Protein AF-A0A094G4J5-F1 (afdb_monomer_lite)

pLDDT: mean 85.27, std 12.26, range [31.11, 97.12]

Foldseek 3Di:
DDPQDPDDFFDKDLAPVVVVVSVLSVCQVVLHAWDWPDDDRFKTKIDHPDPPWPAIWMWGADPPDNMIGGHDGDDTPDDSVSRAQHVSCLDLVSLLVVCLVVCVVPVPDALVNSQVCCCPVVVHGYDSVSSVVSSVVSVCVVVPDPVVVVVCVVVVVVVVCVVDVPDDDDDDDDD

Radius of gyration: 23.78 Å; chains: 1; bounding box: 59×39×66 Å

Secondary structure (DSSP, 8-state):
--------TT-EESSHHHHHHHHHHHHHHTT--EEEEEE-SSEEEEEESSTT---EEEEEE-TTTS-EEEEEEE---S-GGGGTT-GGGGSHHHHHHHHHHHHHH-TT--HHHHHHHHHHHH-----HHHHHHHHHHHHHHHH--HHHHHHTHHHHHHHHHHH-TT---------

Structure (mmCIF, N/CA/C/O backbone):
data_AF-A0A094G4J5-F1
#
_entry.id   AF-A0A094G4J5-F1
#
loop_
_atom_site.group_PDB
_atom_site.id
_atom_site.type_symbol
_atom_site.label_atom_id
_atom_site.label_alt_id
_atom_site.label_comp_id
_atom_site.label_asym_id
_atom_site.label_entity_id
_atom_site.label_seq_id
_atom_site.pdbx_PDB_ins_code
_atom_site.Cartn_x
_atom_site.Cartn_y
_atom_site.Cartn_z
_atom_site.occupancy
_atom_site.B_iso_or_equiv
_atom_site.auth_seq_id
_atom_site.auth_comp_id
_atom_site.auth_asym_id
_atom_site.auth_atom_id
_atom_site.pdbx_PDB_model_num
ATOM 1 N N . MET A 1 1 ? -1.698 -20.582 1.554 1.00 31.11 1 MET A N 1
ATOM 2 C CA . MET A 1 1 ? -0.825 -20.073 0.481 1.00 31.11 1 MET A CA 1
ATOM 3 C C . MET A 1 1 ? -1.715 -19.164 -0.326 1.00 31.11 1 MET A C 1
ATOM 5 O O . MET A 1 1 ? -2.586 -19.663 -1.022 1.00 31.11 1 MET A O 1
ATOM 9 N N . ASP A 1 2 ? -1.652 -17.869 -0.043 1.00 33.81 2 ASP A N 1
ATOM 10 C CA . ASP A 1 2 ? -2.539 -16.899 -0.676 1.00 33.81 2 ASP A CA 1
ATOM 11 C C . ASP A 1 2 ? -2.008 -16.663 -2.093 1.00 33.81 2 ASP A C 1
ATOM 13 O O . ASP A 1 2 ? -0.839 -16.309 -2.264 1.00 33.81 2 ASP A O 1
ATOM 17 N N . ASN A 1 3 ? -2.811 -16.997 -3.103 1.00 35.91 3 ASN A N 1
ATOM 18 C CA . ASN A 1 3 ? -2.442 -16.838 -4.505 1.00 35.91 3 ASN A CA 1
ATOM 19 C C . ASN A 1 3 ? -2.366 -15.336 -4.797 1.00 35.91 3 ASN A C 1
ATOM 21 O O . ASN A 1 3 ? -3.382 -14.709 -5.101 1.00 35.91 3 ASN A O 1
ATOM 25 N N . GLY A 1 4 ? -1.161 -14.768 -4.693 1.00 44.59 4 GLY A N 1
ATOM 26 C CA . GLY A 1 4 ? -0.869 -13.420 -5.169 1.00 44.59 4 GLY A CA 1
ATOM 27 C C . GLY A 1 4 ? -1.429 -13.254 -6.578 1.00 44.59 4 GLY A C 1
ATOM 28 O O . GLY A 1 4 ? -1.249 -14.121 -7.433 1.00 44.59 4 GLY A O 1
ATOM 29 N N . LEU A 1 5 ? -2.184 -12.178 -6.790 1.00 56.31 5 LEU A N 1
ATOM 30 C CA . LEU A 1 5 ? -2.883 -11.913 -8.041 1.00 56.31 5 LEU A CA 1
ATOM 31 C C . LEU A 1 5 ? -1.850 -11.852 -9.182 1.00 56.31 5 LEU A C 1
ATOM 33 O O . LEU A 1 5 ? -1.102 -10.879 -9.298 1.00 56.31 5 LEU A O 1
ATOM 37 N N . GLU A 1 6 ? -1.779 -12.904 -9.998 1.00 77.50 6 GLU A N 1
ATOM 38 C CA . GLU A 1 6 ? -0.824 -13.018 -11.101 1.00 77.50 6 GLU A CA 1
ATOM 39 C C . GLU A 1 6 ? -1.244 -12.069 -12.232 1.00 77.50 6 GLU A C 1
ATOM 41 O O . GLU A 1 6 ? -1.990 -12.429 -13.141 1.00 77.50 6 GLU A O 1
ATOM 46 N N . LEU A 1 7 ? -0.812 -10.810 -12.129 1.00 91.56 7 LEU A N 1
ATOM 47 C CA . LEU A 1 7 ? -1.025 -9.808 -13.164 1.00 91.56 7 LEU A CA 1
ATOM 48 C C . LEU A 1 7 ? -0.302 -10.238 -14.443 1.00 91.56 7 LEU A C 1
ATOM 50 O O . LEU A 1 7 ? 0.908 -10.468 -14.427 1.00 91.56 7 LEU A O 1
ATOM 54 N N . LYS A 1 8 ? -1.020 -10.265 -15.563 1.00 93.94 8 LYS A N 1
ATOM 55 C CA . LYS A 1 8 ? -0.492 -10.716 -16.855 1.00 93.94 8 LYS A CA 1
ATOM 56 C C . LYS A 1 8 ? -0.894 -9.806 -18.009 1.00 93.94 8 LYS A C 1
ATOM 58 O O . LYS A 1 8 ? -1.751 -8.925 -17.911 1.00 93.94 8 LYS A O 1
ATOM 63 N N . LEU A 1 9 ? -0.232 -10.022 -19.143 1.00 95.12 9 LEU A N 1
ATOM 64 C CA . LEU A 1 9 ? -0.593 -9.376 -20.398 1.00 95.12 9 LEU A CA 1
ATOM 65 C C . LEU A 1 9 ? -2.026 -9.765 -20.791 1.00 95.12 9 LEU A C 1
ATOM 67 O O . LEU A 1 9 ? -2.371 -10.943 -20.796 1.00 95.12 9 LEU A O 1
ATOM 71 N N . GLY A 1 10 ? -2.838 -8.776 -21.158 1.00 93.69 10 GLY A N 1
ATOM 72 C CA . GLY A 1 10 ? -4.229 -8.980 -21.558 1.00 93.69 10 GLY A CA 1
ATOM 73 C C . GLY A 1 10 ? -5.255 -8.863 -20.430 1.00 93.69 10 GLY A C 1
ATOM 74 O O . GLY A 1 10 ? -6.443 -8.815 -20.739 1.00 93.69 10 GLY A O 1
ATOM 75 N N . ASP A 1 11 ? -4.841 -8.738 -19.164 1.00 94.50 11 ASP A N 1
ATOM 76 C CA . ASP A 1 11 ? -5.785 -8.513 -18.063 1.00 94.50 11 ASP A CA 1
ATOM 77 C C . ASP A 1 11 ? -6.590 -7.229 -18.275 1.00 94.50 11 ASP A C 1
ATOM 79 O O . ASP A 1 11 ? -6.030 -6.174 -18.603 1.00 94.50 11 ASP A O 1
ATOM 83 N N . SER A 1 12 ? -7.906 -7.331 -18.083 1.00 94.25 12 SER A N 1
ATOM 84 C CA . SER A 1 12 ? -8.868 -6.260 -18.324 1.00 94.25 12 SER A CA 1
ATOM 85 C C . SER A 1 12 ? -9.533 -5.777 -17.038 1.00 94.25 12 SER A C 1
ATOM 87 O O . SER A 1 12 ? -9.928 -6.582 -16.200 1.00 94.25 12 SER A O 1
ATOM 89 N N . PHE A 1 13 ? -9.739 -4.469 -16.936 1.00 94.06 13 PHE A N 1
ATOM 90 C CA . PHE A 1 13 ? -10.319 -3.788 -15.781 1.00 94.06 13 PHE A CA 1
ATOM 91 C C . PHE A 1 13 ? -11.402 -2.813 -16.234 1.00 94.06 13 PHE A C 1
ATOM 93 O O . PHE A 1 13 ? -11.270 -2.194 -17.295 1.00 94.06 13 PHE A O 1
ATOM 100 N N . GLN A 1 14 ? -12.443 -2.625 -15.422 1.00 92.94 14 GLN A N 1
ATOM 101 C CA . GLN A 1 14 ? -13.526 -1.695 -15.756 1.00 92.94 14 GLN A CA 1
ATOM 102 C C . GLN A 1 14 ? -13.042 -0.250 -15.678 1.00 92.94 14 GLN A C 1
ATOM 104 O O . GLN A 1 14 ? -13.381 0.589 -16.514 1.00 92.94 14 GLN A O 1
ATOM 109 N N . THR A 1 15 ? -12.185 0.037 -14.698 1.00 92.56 15 THR A N 1
ATOM 110 C CA . THR A 1 15 ? -11.679 1.384 -14.449 1.00 92.56 15 THR A CA 1
ATOM 111 C C . THR A 1 15 ? -10.155 1.448 -14.462 1.00 92.56 15 THR A C 1
ATOM 113 O O . THR A 1 15 ? -9.441 0.480 -14.198 1.00 92.56 15 THR A O 1
ATOM 116 N N . LEU A 1 16 ? -9.620 2.645 -14.725 1.00 91.38 16 LEU A N 1
ATOM 117 C CA . LEU A 1 16 ? -8.182 2.893 -14.607 1.00 91.38 16 LEU A CA 1
ATOM 118 C C . LEU A 1 16 ? -7.687 2.728 -13.163 1.00 91.38 16 LEU A C 1
ATOM 120 O O . LEU A 1 16 ? -6.523 2.400 -12.946 1.00 91.38 16 LEU A O 1
ATOM 124 N N . ILE A 1 17 ? -8.556 2.989 -12.184 1.00 91.56 17 ILE A N 1
ATOM 125 C CA . ILE A 1 17 ? -8.242 2.864 -10.758 1.00 91.56 17 ILE A CA 1
ATOM 126 C C . ILE A 1 17 ? -8.014 1.393 -10.411 1.00 91.56 17 ILE A C 1
ATOM 128 O O . ILE A 1 17 ? -6.989 1.073 -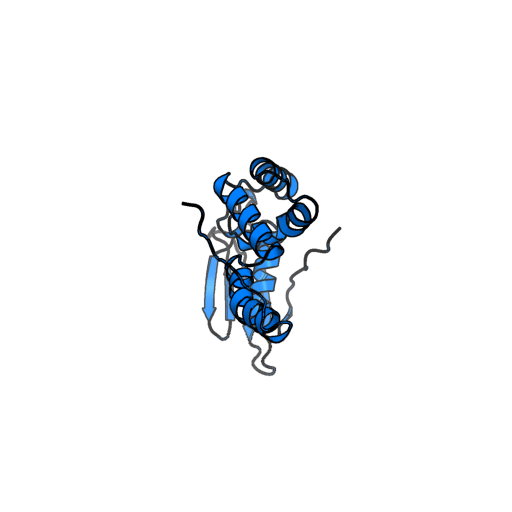9.815 1.00 91.56 17 ILE A O 1
ATOM 132 N N . GLU A 1 18 ? -8.895 0.495 -10.856 1.00 92.25 18 GLU A N 1
ATOM 133 C CA . GLU A 1 18 ? -8.710 -0.953 -10.703 1.00 92.25 18 GLU A CA 1
ATOM 134 C C . GLU A 1 18 ? -7.405 -1.432 -11.340 1.00 92.25 18 GLU A C 1
ATOM 136 O O . GLU A 1 18 ? -6.610 -2.091 -10.672 1.00 92.25 18 GLU A O 1
ATOM 141 N N . ALA A 1 19 ? -7.129 -1.026 -12.586 1.00 93.50 19 ALA A N 1
ATOM 142 C CA . ALA A 1 19 ? -5.890 -1.394 -13.268 1.00 93.50 19 ALA A CA 1
ATOM 143 C C . ALA A 1 19 ? -4.646 -0.909 -12.502 1.00 93.50 19 ALA A C 1
ATOM 145 O O . ALA A 1 19 ? -3.677 -1.649 -12.337 1.00 93.50 19 ALA A O 1
ATOM 146 N N . ARG A 1 20 ? -4.668 0.332 -11.996 1.00 93.00 20 ARG A N 1
ATOM 147 C CA . ARG A 1 20 ? -3.587 0.878 -11.161 1.00 93.00 20 ARG A CA 1
ATOM 148 C C . ARG A 1 20 ? -3.423 0.089 -9.867 1.00 93.00 20 ARG A C 1
ATOM 150 O O . ARG A 1 20 ? -2.291 -0.202 -9.497 1.00 93.00 20 ARG A O 1
ATOM 157 N N . ASN A 1 21 ? -4.517 -0.256 -9.195 1.00 89.94 21 ASN A N 1
ATOM 158 C CA . ASN A 1 21 ? -4.482 -1.005 -7.941 1.00 89.94 21 ASN A CA 1
ATOM 159 C C . ASN A 1 21 ? -3.928 -2.418 -8.146 1.00 89.94 21 ASN A C 1
ATOM 161 O O . ASN A 1 21 ? -3.069 -2.835 -7.374 1.00 89.94 21 ASN A O 1
ATOM 165 N N . ALA A 1 22 ? -4.342 -3.111 -9.209 1.00 91.69 22 ALA A N 1
ATOM 166 C CA . ALA A 1 22 ? -3.814 -4.426 -9.564 1.00 91.69 22 ALA A CA 1
ATOM 167 C C . ALA A 1 22 ? -2.315 -4.369 -9.900 1.00 91.69 22 ALA A C 1
ATOM 169 O O . ALA A 1 22 ? -1.535 -5.163 -9.379 1.00 91.69 22 ALA A O 1
ATOM 170 N N . ILE A 1 23 ? -1.891 -3.372 -10.689 1.00 92.56 23 ILE A N 1
ATOM 171 C CA . ILE A 1 23 ? -0.469 -3.131 -10.976 1.00 92.56 23 ILE A CA 1
ATOM 172 C C . ILE A 1 23 ? 0.306 -2.859 -9.691 1.00 92.56 23 ILE A C 1
ATOM 174 O O . ILE A 1 23 ? 1.341 -3.474 -9.468 1.00 92.56 23 ILE A O 1
ATOM 178 N N . ASN A 1 24 ? -0.188 -1.973 -8.829 1.00 87.94 24 ASN A N 1
ATOM 179 C CA . ASN A 1 24 ? 0.471 -1.657 -7.566 1.00 87.94 24 ASN A CA 1
ATOM 180 C C . ASN A 1 24 ? 0.609 -2.886 -6.676 1.00 87.94 24 ASN A C 1
ATOM 182 O O . ASN A 1 24 ? 1.697 -3.118 -6.162 1.00 87.94 24 ASN A O 1
ATOM 186 N N . ARG A 1 25 ? -0.457 -3.675 -6.536 1.00 84.75 25 ARG A N 1
ATOM 187 C CA . ARG A 1 25 ? -0.449 -4.902 -5.741 1.00 84.75 25 ARG A CA 1
ATOM 188 C C . ARG A 1 25 ? 0.584 -5.895 -6.263 1.00 84.75 25 ARG A C 1
ATOM 190 O O . ARG A 1 25 ? 1.464 -6.272 -5.508 1.00 84.75 25 ARG A O 1
ATOM 197 N N . TYR A 1 26 ? 0.598 -6.166 -7.570 1.00 88.81 26 TYR A N 1
ATOM 198 C CA . TYR A 1 26 ? 1.622 -7.019 -8.182 1.00 88.81 26 TYR A CA 1
ATOM 199 C C . TYR A 1 26 ? 3.053 -6.546 -7.870 1.00 88.81 26 TYR A C 1
ATOM 201 O O . TYR A 1 26 ? 3.921 -7.353 -7.544 1.00 88.81 26 TYR A O 1
ATOM 209 N N . GLN A 1 27 ? 3.319 -5.236 -7.951 1.00 86.75 27 GLN A N 1
ATOM 210 C CA . GLN A 1 27 ? 4.647 -4.698 -7.636 1.00 86.75 27 GLN A CA 1
ATOM 211 C C . GLN A 1 27 ? 4.996 -4.866 -6.156 1.00 86.75 27 GLN A C 1
ATOM 213 O O . GLN A 1 27 ? 6.144 -5.142 -5.827 1.00 86.75 27 GLN A O 1
ATOM 218 N N . LEU A 1 28 ? 4.023 -4.677 -5.271 1.00 79.06 28 LEU A N 1
ATOM 219 C CA . LEU A 1 28 ? 4.198 -4.791 -3.830 1.00 79.06 28 LEU A CA 1
ATOM 220 C C . LEU A 1 28 ? 4.455 -6.248 -3.418 1.00 79.06 28 LEU A C 1
ATOM 222 O O . LEU A 1 28 ? 5.473 -6.505 -2.777 1.00 79.06 28 LEU A O 1
ATOM 226 N N . ASP A 1 29 ? 3.631 -7.183 -3.892 1.00 78.81 29 ASP A N 1
ATOM 227 C CA . ASP A 1 29 ? 3.721 -8.617 -3.585 1.00 78.81 29 ASP A CA 1
ATOM 228 C C . ASP A 1 29 ? 5.056 -9.223 -4.048 1.00 78.81 29 ASP A C 1
ATOM 230 O O . ASP A 1 29 ? 5.656 -10.043 -3.360 1.00 78.81 29 ASP A O 1
ATOM 234 N N . ASN A 1 30 ? 5.573 -8.770 -5.195 1.00 80.38 30 ASN A N 1
ATOM 235 C CA . ASN A 1 30 ? 6.863 -9.224 -5.732 1.00 80.38 30 ASN A CA 1
ATOM 236 C C . ASN A 1 30 ? 8.058 -8.428 -5.198 1.00 80.38 30 ASN A C 1
ATOM 238 O O . ASN A 1 30 ? 9.201 -8.647 -5.604 1.00 80.38 30 ASN A O 1
ATOM 242 N N . GLY A 1 31 ? 7.817 -7.453 -4.325 1.00 78.00 31 GLY A N 1
ATOM 243 C CA . GLY A 1 31 ? 8.878 -6.627 -3.802 1.00 78.00 31 GLY A CA 1
ATOM 244 C C . GLY A 1 31 ? 9.637 -5.856 -4.896 1.00 78.00 31 GLY A C 1
ATOM 245 O O . GLY A 1 31 ? 10.871 -5.778 -4.931 1.00 78.00 31 GLY A O 1
ATOM 246 N N . LEU A 1 32 ? 8.901 -5.244 -5.799 1.00 84.69 32 LEU A N 1
ATOM 247 C CA . LEU A 1 32 ? 9.443 -4.468 -6.894 1.00 84.69 32 LEU A CA 1
ATOM 248 C C . LEU A 1 32 ? 9.291 -2.975 -6.615 1.00 84.69 32 LEU A C 1
ATOM 250 O O . LEU A 1 32 ? 8.507 -2.509 -5.786 1.00 84.69 32 LEU A O 1
ATOM 254 N N . SER A 1 33 ? 10.110 -2.192 -7.303 1.00 85.12 33 SER A N 1
ATOM 255 C CA . SER A 1 33 ? 10.092 -0.741 -7.213 1.00 85.12 33 SER A CA 1
ATOM 256 C C . SER A 1 33 ? 9.997 -0.152 -8.606 1.00 85.12 33 SER A C 1
ATOM 258 O O . SER A 1 33 ? 10.721 -0.544 -9.520 1.00 85.12 33 SER A O 1
ATOM 260 N N . TYR A 1 34 ? 9.109 0.821 -8.757 1.00 90.81 34 TYR A N 1
ATOM 261 C CA . TYR A 1 34 ? 8.843 1.440 -10.043 1.00 90.81 34 TYR A CA 1
ATOM 262 C C . TYR A 1 34 ? 8.802 2.966 -9.920 1.00 90.81 34 TYR A C 1
ATOM 264 O O . TYR A 1 34 ? 8.834 3.543 -8.820 1.00 90.81 34 TYR A O 1
ATOM 272 N N . LYS A 1 35 ? 8.768 3.623 -11.078 1.00 91.50 35 LYS A N 1
ATOM 273 C CA . LYS A 1 35 ? 8.386 5.025 -11.243 1.00 91.50 35 LYS A CA 1
ATOM 274 C C . LYS A 1 35 ? 7.236 5.115 -12.241 1.00 91.50 35 LYS A C 1
ATOM 276 O O . LYS A 1 35 ? 7.145 4.319 -13.176 1.00 91.50 35 LYS A O 1
ATOM 281 N N . VAL A 1 36 ? 6.352 6.085 -12.040 1.00 94.31 36 VAL A N 1
ATOM 282 C CA . VAL A 1 36 ? 5.286 6.369 -13.003 1.00 94.31 36 VAL A CA 1
ATOM 283 C C . VAL A 1 36 ? 5.906 7.131 -14.166 1.00 94.31 36 VAL A C 1
ATOM 285 O O . VAL A 1 36 ? 6.395 8.241 -13.986 1.00 94.31 36 VAL A O 1
ATOM 288 N N . TYR A 1 37 ? 5.901 6.527 -15.353 1.00 95.44 37 TYR A N 1
ATOM 289 C CA . TYR A 1 37 ? 6.340 7.200 -16.573 1.00 95.44 37 TYR A CA 1
ATOM 290 C C . TYR A 1 37 ? 5.234 8.100 -17.124 1.00 95.44 37 TYR A C 1
ATOM 292 O O . TYR A 1 37 ? 5.486 9.239 -17.508 1.00 95.44 37 TYR A O 1
ATOM 300 N N . LYS A 1 38 ? 3.992 7.597 -17.160 1.00 95.00 38 LYS A N 1
ATOM 301 C CA . LYS A 1 38 ? 2.837 8.384 -17.599 1.00 95.00 38 LYS A CA 1
ATOM 302 C C . LYS A 1 38 ? 1.550 7.909 -16.951 1.00 95.00 38 LYS A C 1
ATOM 304 O O . LYS A 1 38 ? 1.323 6.713 -16.812 1.00 95.00 38 LYS A O 1
ATOM 309 N N . SER A 1 39 ? 0.698 8.859 -16.595 1.00 95.12 39 SER A N 1
ATOM 310 C CA . SER A 1 39 ? -0.599 8.607 -15.986 1.00 95.12 39 SER A CA 1
ATOM 311 C C . SER A 1 39 ? -1.566 9.681 -16.466 1.00 95.12 39 SER A C 1
ATOM 313 O O . SER A 1 39 ? -1.384 10.853 -16.156 1.00 95.12 39 SER A O 1
ATOM 315 N N . ASP A 1 40 ? -2.543 9.298 -17.277 1.00 92.88 40 ASP A N 1
ATOM 316 C CA . ASP A 1 40 ? -3.607 10.179 -17.765 1.00 92.88 40 ASP A CA 1
ATOM 317 C C . ASP A 1 40 ? -4.945 9.423 -17.755 1.00 92.88 40 ASP A C 1
ATOM 319 O O . ASP A 1 40 ? -5.006 8.294 -17.272 1.00 92.88 40 ASP A O 1
ATOM 323 N N . SER A 1 41 ? -6.030 10.026 -18.243 1.00 90.25 41 SER A N 1
ATOM 324 C CA . SER A 1 41 ? -7.368 9.408 -18.236 1.00 90.25 41 SER A CA 1
ATOM 325 C C . SER A 1 41 ? -7.493 8.162 -19.123 1.00 90.25 41 SER A C 1
ATOM 327 O O . SER A 1 41 ? -8.465 7.420 -19.008 1.00 90.25 41 SER A O 1
ATOM 329 N N . THR A 1 42 ? -6.522 7.911 -20.005 1.00 91.62 42 THR A N 1
ATOM 330 C CA . THR A 1 42 ? -6.574 6.841 -21.013 1.00 91.62 42 THR A CA 1
ATOM 331 C C . THR A 1 42 ? -5.497 5.781 -20.834 1.00 91.62 42 THR A C 1
ATOM 333 O O . THR A 1 42 ? -5.590 4.709 -21.435 1.00 91.62 42 THR A O 1
ATOM 336 N N . ARG A 1 43 ? -4.464 6.043 -20.029 1.00 93.56 43 ARG A N 1
ATOM 337 C CA . ARG A 1 43 ? -3.354 5.109 -19.823 1.00 93.56 43 ARG A CA 1
ATOM 338 C C . ARG A 1 43 ? -2.634 5.313 -18.500 1.00 93.56 43 ARG A C 1
ATOM 340 O O . ARG A 1 43 ? -2.540 6.413 -17.958 1.00 93.56 43 ARG A O 1
ATOM 347 N N . TYR A 1 44 ? -2.024 4.226 -18.058 1.00 97.00 44 TYR A N 1
ATOM 348 C CA . TYR A 1 44 ? -1.083 4.187 -16.956 1.00 97.00 44 TYR A CA 1
ATOM 349 C C . TYR A 1 44 ? 0.133 3.359 -17.365 1.00 97.00 44 TYR A C 1
ATOM 351 O O . TYR A 1 44 ? -0.000 2.226 -17.825 1.00 97.00 44 TYR A O 1
ATOM 359 N N . ILE A 1 45 ? 1.315 3.963 -17.261 1.00 97.12 45 ILE A N 1
ATOM 360 C CA . ILE A 1 45 ? 2.592 3.380 -17.662 1.00 97.12 45 ILE A CA 1
ATOM 361 C C . ILE A 1 45 ? 3.562 3.514 -16.498 1.00 97.12 45 ILE A C 1
ATOM 363 O O . ILE A 1 45 ? 3.862 4.631 -16.061 1.00 97.12 45 ILE A O 1
ATOM 367 N N . ILE A 1 46 ? 4.104 2.382 -16.065 1.00 96.31 46 ILE A N 1
ATOM 368 C CA . ILE A 1 46 ? 5.186 2.322 -15.087 1.00 96.31 46 ILE A CA 1
ATOM 369 C C . ILE A 1 46 ? 6.443 1.742 -15.723 1.00 96.31 46 ILE A C 1
ATOM 371 O O . ILE A 1 46 ? 6.370 0.910 -16.629 1.00 96.31 46 ILE A O 1
ATOM 375 N N . THR A 1 47 ? 7.593 2.209 -15.252 1.00 96.19 47 THR A N 1
ATOM 376 C CA . THR A 1 47 ? 8.918 1.727 -15.653 1.00 96.19 47 THR A CA 1
ATOM 377 C C . THR A 1 47 ? 9.809 1.558 -14.431 1.00 96.19 47 THR A C 1
ATOM 379 O O . THR A 1 47 ? 9.469 1.996 -13.324 1.00 96.19 47 THR A O 1
ATOM 382 N N . CYS A 1 48 ? 10.958 0.907 -14.611 1.00 92.94 48 CYS A N 1
ATOM 383 C CA . CYS A 1 48 ? 11.902 0.722 -13.522 1.00 92.94 48 CYS A CA 1
ATOM 384 C C . CYS A 1 48 ? 12.528 2.066 -13.142 1.00 92.94 48 CYS A C 1
ATOM 386 O O . CYS A 1 48 ? 12.628 3.004 -13.941 1.00 92.94 48 CYS A O 1
ATOM 388 N N . ARG A 1 49 ? 12.972 2.163 -11.890 1.00 87.75 49 ARG A N 1
ATOM 389 C CA . ARG A 1 49 ? 13.765 3.305 -11.429 1.00 87.75 49 ARG A CA 1
ATOM 390 C C . ARG A 1 49 ? 15.144 3.327 -12.083 1.00 87.75 49 ARG A C 1
ATOM 392 O O . ARG A 1 49 ? 15.604 4.406 -12.444 1.00 87.75 49 ARG A O 1
ATOM 399 N N . ASN A 1 50 ? 15.745 2.153 -12.278 1.00 89.88 50 ASN A N 1
ATOM 400 C CA . ASN A 1 50 ? 16.979 1.990 -13.036 1.00 89.88 50 ASN A CA 1
ATOM 401 C C . ASN A 1 50 ? 16.695 2.148 -14.537 1.00 89.88 50 ASN A C 1
ATOM 403 O O . ASN A 1 50 ? 15.851 1.444 -15.088 1.00 89.88 50 ASN A O 1
ATOM 407 N N . THR A 1 51 ? 17.395 3.074 -15.187 1.00 88.44 51 THR A N 1
ATOM 408 C CA . THR A 1 51 ? 17.232 3.389 -16.613 1.00 88.44 51 THR A CA 1
ATOM 409 C C . THR A 1 51 ? 17.771 2.312 -17.545 1.00 88.44 51 THR A C 1
ATOM 411 O O . THR A 1 51 ? 17.335 2.261 -18.686 1.00 88.44 51 THR A O 1
ATOM 414 N N . ALA A 1 52 ? 18.677 1.451 -17.073 1.00 92.12 52 ALA A N 1
ATOM 415 C CA . ALA A 1 52 ? 19.196 0.317 -17.839 1.00 92.12 52 ALA A CA 1
ATOM 416 C C . ALA A 1 52 ? 18.276 -0.919 -17.790 1.00 92.12 52 ALA A C 1
ATOM 418 O O . ALA A 1 52 ? 18.634 -1.973 -18.299 1.00 92.12 52 ALA A O 1
ATOM 419 N N . CYS A 1 53 ? 17.122 -0.820 -17.124 1.00 94.25 53 CYS A N 1
ATOM 420 C CA . CYS A 1 53 ? 16.168 -1.913 -17.011 1.00 94.25 53 CYS A CA 1
ATOM 421 C C . CYS A 1 53 ? 15.007 -1.725 -17.990 1.00 94.25 53 CYS A C 1
ATOM 423 O O . CYS A 1 53 ? 14.341 -0.687 -17.969 1.00 94.25 53 CYS A O 1
ATOM 425 N N . ASP A 1 54 ? 14.704 -2.771 -18.756 1.00 94.56 54 ASP A N 1
ATOM 426 C CA . ASP A 1 54 ? 13.660 -2.759 -19.791 1.00 94.56 54 ASP A CA 1
ATOM 427 C C . ASP A 1 54 ? 12.238 -2.931 -19.242 1.00 94.56 54 ASP A C 1
ATOM 429 O O . ASP A 1 54 ? 11.261 -2.907 -19.997 1.00 94.56 54 ASP A O 1
ATOM 433 N N . PHE A 1 55 ? 12.100 -3.088 -17.922 1.00 95.62 55 PHE A N 1
ATOM 434 C CA . PHE A 1 55 ? 10.809 -3.292 -17.282 1.00 95.62 55 PHE A CA 1
ATOM 435 C C . PHE A 1 55 ? 9.818 -2.186 -17.638 1.00 95.62 55 PHE A C 1
ATOM 437 O O . PHE A 1 55 ? 10.079 -0.981 -17.485 1.00 95.62 55 PHE A O 1
ATOM 444 N N . LYS A 1 56 ? 8.626 -2.627 -18.037 1.00 96.62 56 LYS A N 1
ATOM 445 C CA . LYS A 1 56 ? 7.528 -1.750 -18.412 1.00 96.62 56 LYS A CA 1
ATOM 446 C C . LYS A 1 56 ? 6.200 -2.474 -18.292 1.00 96.62 56 LYS A C 1
ATOM 448 O O . LYS A 1 56 ? 5.988 -3.500 -18.931 1.00 96.62 56 LYS A O 1
ATOM 453 N N . ILE A 1 57 ? 5.265 -1.861 -17.574 1.00 97.06 57 ILE A N 1
ATOM 454 C CA . ILE A 1 57 ? 3.856 -2.258 -17.609 1.00 97.06 57 ILE A CA 1
ATOM 455 C C . ILE A 1 57 ? 3.036 -1.085 -18.136 1.00 97.06 57 ILE A C 1
ATOM 457 O O . ILE A 1 57 ? 3.219 0.059 -17.708 1.00 97.06 57 ILE A O 1
ATOM 461 N N . ARG A 1 58 ? 2.135 -1.364 -19.083 1.00 97.12 58 ARG A N 1
ATOM 462 C CA . ARG A 1 58 ? 1.185 -0.385 -19.624 1.00 97.12 58 ARG A CA 1
ATOM 463 C C . ARG A 1 58 ? -0.231 -0.932 -19.574 1.00 97.12 58 ARG A C 1
ATOM 465 O O . ARG A 1 58 ? -0.562 -1.832 -20.344 1.00 97.12 58 ARG A O 1
ATOM 472 N N . ALA A 1 59 ? -1.083 -0.272 -18.800 1.00 96.50 59 ALA A N 1
ATOM 473 C CA . ALA A 1 59 ? -2.528 -0.373 -18.943 1.00 96.50 59 ALA A CA 1
ATOM 474 C C . ALA A 1 59 ? -3.048 0.781 -19.811 1.00 96.50 59 ALA A C 1
ATOM 476 O O . ALA A 1 59 ? -2.648 1.934 -19.625 1.00 96.50 59 ALA A O 1
ATOM 477 N N . SER A 1 60 ? -3.931 0.504 -20.767 1.00 95.19 60 SER A N 1
ATOM 478 C CA . SER A 1 60 ? -4.591 1.559 -21.546 1.00 95.19 60 SER A CA 1
ATOM 479 C C . SER A 1 60 ? -6.017 1.211 -21.930 1.00 95.19 60 SER A C 1
ATOM 481 O O . SER A 1 60 ? -6.357 0.040 -22.069 1.00 95.19 60 SER A O 1
ATOM 483 N N . LYS A 1 61 ? -6.826 2.256 -22.112 1.00 92.81 61 LYS A N 1
ATOM 484 C CA . LYS A 1 61 ? -8.221 2.161 -22.522 1.00 92.81 61 LYS A CA 1
ATOM 485 C C . LYS A 1 61 ? -8.325 1.619 -23.945 1.00 92.81 61 LYS A C 1
ATOM 487 O O . LYS A 1 61 ? -7.646 2.112 -24.853 1.00 92.81 61 LYS A O 1
ATOM 492 N N . THR A 1 62 ? -9.188 0.634 -24.145 1.00 87.06 62 THR A N 1
ATOM 493 C CA . THR A 1 62 ? -9.495 0.098 -25.474 1.00 87.06 62 THR A CA 1
ATOM 494 C C . THR A 1 62 ? -10.401 1.067 -26.231 1.00 87.06 62 THR A C 1
ATOM 496 O O . THR A 1 62 ? -11.267 1.711 -25.643 1.00 87.06 62 THR A O 1
ATOM 499 N N . ARG A 1 63 ? -10.215 1.182 -27.553 1.00 77.25 63 ARG A N 1
ATOM 500 C CA . ARG A 1 63 ? -11.015 2.090 -28.399 1.00 77.25 63 ARG A CA 1
ATOM 501 C C . ARG A 1 63 ? -12.494 1.699 -28.492 1.00 77.25 63 ARG A C 1
ATOM 503 O O . ARG A 1 63 ? -13.309 2.570 -28.756 1.00 77.25 63 ARG A O 1
ATOM 510 N N . LYS A 1 64 ? -12.811 0.413 -28.320 1.00 73.81 64 LYS A N 1
ATOM 511 C CA . LYS A 1 64 ? -14.155 -0.142 -28.527 1.00 73.81 64 LYS A CA 1
ATOM 512 C C . LYS A 1 64 ? -14.997 -0.216 -27.249 1.00 73.81 64 LYS A C 1
ATOM 514 O O . LYS A 1 64 ? -16.157 0.156 -27.295 1.00 73.81 64 LYS A O 1
ATOM 519 N N . ASP A 1 65 ? -14.410 -0.595 -26.114 1.00 62.50 65 ASP A N 1
ATOM 520 C CA . ASP A 1 65 ? -15.213 -1.217 -25.049 1.00 62.50 65 ASP A CA 1
ATOM 521 C C . ASP A 1 65 ? -15.104 -0.584 -23.649 1.00 62.50 65 ASP A C 1
ATOM 523 O O . ASP A 1 65 ? -15.384 -1.231 -22.648 1.00 62.50 65 ASP A O 1
ATOM 527 N N . LEU A 1 66 ? -14.709 0.688 -23.543 1.00 82.06 66 LEU A N 1
ATOM 528 C CA . LEU A 1 66 ? -14.605 1.454 -22.281 1.00 82.06 66 LEU A CA 1
ATOM 529 C C . LEU A 1 66 ? -13.684 0.878 -21.175 1.00 82.06 66 LEU A C 1
ATOM 531 O O . LEU A 1 66 ? -13.317 1.644 -20.285 1.00 82.06 66 LEU A O 1
ATOM 535 N N . TYR A 1 67 ? -13.238 -0.377 -21.265 1.00 91.56 67 TYR A N 1
ATOM 536 C CA . TYR A 1 67 ? -12.344 -1.049 -20.327 1.00 91.56 67 TYR A CA 1
ATOM 537 C C . TYR A 1 67 ? -10.864 -0.732 -20.575 1.00 91.56 67 TYR A C 1
ATOM 539 O O . TYR A 1 67 ? -10.448 -0.277 -21.650 1.00 91.56 67 TYR A O 1
ATOM 547 N N . PHE A 1 68 ? -10.046 -1.010 -19.563 1.00 94.06 68 PHE A N 1
ATOM 548 C CA . PHE A 1 68 ? -8.594 -0.871 -19.581 1.00 94.06 68 PHE A CA 1
ATOM 549 C C . PHE A 1 68 ? -7.935 -2.239 -19.668 1.00 94.06 68 PHE A C 1
ATOM 551 O O . PHE A 1 68 ? -8.293 -3.123 -18.906 1.00 94.06 68 PHE A O 1
ATOM 558 N N . VAL A 1 69 ? -6.950 -2.402 -20.550 1.00 95.31 69 VAL A N 1
ATOM 559 C CA . VAL A 1 69 ? -6.205 -3.663 -20.708 1.00 95.31 69 VAL A CA 1
ATOM 560 C C . VAL A 1 69 ? -4.727 -3.450 -20.439 1.00 95.31 69 VAL A C 1
ATOM 562 O O . VAL A 1 69 ? -4.163 -2.431 -20.857 1.00 95.31 69 VAL A O 1
ATOM 565 N N . VAL A 1 70 ? -4.075 -4.425 -19.803 1.00 96.56 70 VAL A N 1
ATOM 566 C CA . VAL A 1 70 ? -2.612 -4.529 -19.765 1.00 96.56 70 VAL A CA 1
ATOM 567 C C . VAL A 1 70 ? -2.102 -4.883 -21.162 1.00 96.56 70 VAL A C 1
ATOM 569 O O . VAL A 1 70 ? -2.109 -6.030 -21.590 1.00 96.56 70 VAL A O 1
ATOM 572 N N . THR A 1 71 ? -1.670 -3.863 -21.895 1.00 95.56 71 THR A N 1
ATOM 573 C CA . THR A 1 71 ? -1.190 -3.966 -23.287 1.00 95.56 71 THR A CA 1
ATOM 574 C C . THR A 1 71 ? 0.306 -4.237 -23.416 1.00 95.56 71 THR A C 1
ATOM 576 O O . THR A 1 71 ? 0.763 -4.636 -24.481 1.00 95.56 71 THR A O 1
ATOM 579 N N . ILE A 1 72 ? 1.085 -3.968 -22.366 1.00 96.38 72 ILE A N 1
ATOM 580 C CA . ILE A 1 72 ? 2.524 -4.248 -22.315 1.00 96.38 72 ILE A CA 1
ATOM 581 C C . ILE A 1 72 ? 2.831 -4.778 -20.925 1.00 96.38 72 ILE A C 1
ATOM 583 O O . ILE A 1 72 ? 2.413 -4.163 -19.939 1.00 96.38 72 ILE A O 1
ATOM 587 N N . PHE A 1 73 ? 3.590 -5.866 -20.870 1.00 96.19 73 PHE A N 1
ATOM 588 C CA . PHE A 1 73 ? 4.083 -6.466 -19.642 1.00 96.19 73 PHE A CA 1
ATOM 589 C C . PHE A 1 73 ? 5.492 -7.016 -19.891 1.00 96.19 73 PHE A C 1
ATOM 591 O O . PHE A 1 73 ? 5.659 -8.095 -20.449 1.00 96.19 73 PHE A O 1
ATOM 598 N N . VAL A 1 74 ? 6.508 -6.231 -19.540 1.00 95.44 74 VAL A N 1
ATOM 599 C CA . VAL A 1 74 ? 7.924 -6.604 -19.646 1.00 95.44 74 VAL A CA 1
ATOM 600 C C . VAL A 1 74 ? 8.490 -6.705 -18.239 1.00 95.44 74 VAL A C 1
ATOM 602 O O . VAL A 1 74 ? 8.368 -5.755 -17.463 1.00 95.44 74 VAL A O 1
ATOM 605 N N . LEU A 1 75 ? 9.091 -7.851 -17.922 1.00 91.88 75 LEU A N 1
ATOM 606 C CA . LEU A 1 75 ? 9.675 -8.146 -16.614 1.00 91.88 75 LEU A CA 1
ATOM 607 C C . LEU A 1 75 ? 10.972 -7.365 -16.357 1.00 91.88 75 LEU A C 1
ATOM 609 O O . LEU A 1 75 ? 11.580 -6.793 -17.262 1.00 91.88 75 LEU A O 1
ATOM 613 N N . HIS A 1 76 ? 11.397 -7.336 -15.094 1.00 91.19 76 HIS A N 1
ATOM 614 C CA . HIS A 1 76 ? 12.673 -6.744 -14.708 1.00 91.19 76 HIS A CA 1
ATOM 615 C C . HIS A 1 76 ? 13.857 -7.567 -15.211 1.00 91.19 76 HIS A C 1
ATOM 617 O O . HIS A 1 76 ? 13.935 -8.768 -14.990 1.00 91.19 76 HIS A O 1
ATOM 623 N N . THR A 1 77 ? 14.813 -6.873 -15.825 1.00 91.56 77 THR A N 1
ATOM 624 C CA . THR A 1 77 ? 16.145 -7.390 -16.176 1.00 91.56 77 THR A CA 1
ATOM 625 C C . THR A 1 77 ? 17.231 -6.948 -15.187 1.00 91.56 77 THR A C 1
ATOM 627 O O . THR A 1 77 ? 18.382 -7.359 -15.298 1.00 91.56 77 THR A O 1
ATOM 630 N N . CYS A 1 78 ? 16.892 -6.096 -14.212 1.00 90.75 78 CYS A N 1
ATOM 631 C CA .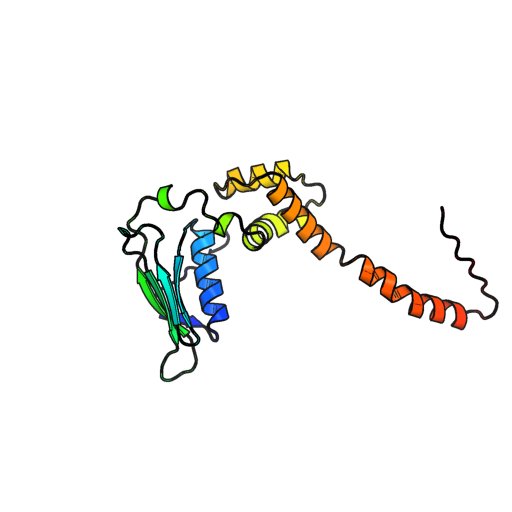 CYS A 1 78 ? 17.836 -5.590 -13.219 1.00 90.75 78 CYS A CA 1
ATOM 632 C C . CYS A 1 78 ? 17.920 -6.479 -11.974 1.00 90.75 78 CYS A C 1
ATOM 634 O O . CYS A 1 78 ? 16.968 -7.167 -11.617 1.00 90.75 78 CYS A O 1
ATOM 636 N N . SER A 1 79 ? 19.050 -6.395 -11.266 1.00 88.19 79 SER A N 1
ATOM 637 C CA . SER A 1 79 ? 19.260 -7.124 -10.011 1.00 88.19 79 SER A CA 1
ATOM 638 C C . SER A 1 79 ? 18.200 -6.767 -8.951 1.00 88.19 79 SER A C 1
ATOM 640 O O . SER A 1 79 ? 17.897 -5.574 -8.801 1.00 88.19 79 SER A O 1
ATOM 642 N N . PRO A 1 80 ? 17.700 -7.740 -8.157 1.00 82.56 80 PRO A N 1
ATOM 643 C CA . PRO A 1 80 ? 16.732 -7.508 -7.079 1.00 82.56 80 PRO A CA 1
ATOM 644 C C . PRO A 1 80 ? 17.138 -6.419 -6.077 1.00 82.56 80 PRO A C 1
ATOM 646 O O . PRO A 1 80 ? 16.279 -5.718 -5.539 1.00 82.56 80 PRO A O 1
ATOM 649 N N . ILE A 1 81 ? 18.445 -6.202 -5.876 1.00 83.19 81 ILE A N 1
ATOM 650 C CA . ILE A 1 81 ? 18.964 -5.162 -4.973 1.00 83.19 81 ILE A CA 1
ATOM 651 C C . ILE A 1 81 ? 18.526 -3.746 -5.384 1.00 83.19 81 ILE A C 1
ATOM 653 O O . ILE A 1 81 ? 18.358 -2.875 -4.534 1.00 83.19 81 ILE A O 1
ATOM 657 N N . THR A 1 82 ? 18.239 -3.537 -6.676 1.00 83.50 82 THR A N 1
ATOM 658 C CA . THR A 1 82 ? 17.701 -2.283 -7.240 1.00 83.50 82 THR A CA 1
ATOM 659 C C . THR A 1 82 ? 16.375 -1.876 -6.590 1.00 83.50 82 THR A C 1
ATOM 661 O O . THR A 1 82 ? 15.998 -0.700 -6.585 1.00 83.50 82 THR A O 1
ATOM 664 N N . HIS A 1 83 ? 15.639 -2.845 -6.047 1.00 82.12 83 HIS A N 1
ATOM 665 C CA . HIS A 1 83 ? 14.320 -2.637 -5.468 1.00 82.12 83 HIS A CA 1
ATOM 666 C C . HIS A 1 83 ? 14.326 -2.576 -3.940 1.00 82.12 83 HIS A C 1
ATOM 668 O O . HIS A 1 83 ? 13.269 -2.329 -3.358 1.00 82.12 83 HIS A O 1
ATOM 674 N N . TYR A 1 84 ? 15.477 -2.745 -3.288 1.00 75.31 84 TYR A N 1
ATOM 675 C CA . TYR A 1 84 ? 15.584 -2.696 -1.831 1.00 75.31 84 TYR A CA 1
ATOM 676 C C . TYR A 1 84 ? 15.197 -1.310 -1.275 1.00 75.31 84 TYR A C 1
ATOM 678 O O . TYR A 1 84 ? 15.406 -0.286 -1.928 1.00 75.31 84 TYR A O 1
ATOM 686 N N . ASN A 1 85 ? 14.592 -1.266 -0.080 1.00 67.94 85 ASN A N 1
ATOM 687 C CA . ASN A 1 85 ? 14.146 -0.034 0.601 1.00 67.94 85 ASN A CA 1
ATOM 688 C C . ASN A 1 85 ? 13.272 0.909 -0.252 1.00 67.94 85 ASN A C 1
ATOM 690 O O . ASN A 1 85 ? 13.301 2.137 -0.116 1.00 67.94 85 ASN A O 1
ATOM 694 N N . SER A 1 86 ? 12.481 0.368 -1.179 1.00 72.00 86 SER A N 1
ATOM 695 C CA . SER A 1 86 ? 11.621 1.206 -2.007 1.00 72.00 86 SER A CA 1
ATOM 696 C C . SER A 1 86 ? 10.560 1.930 -1.163 1.00 72.00 86 SER A C 1
ATOM 698 O O . SER A 1 86 ? 9.825 1.284 -0.426 1.00 72.00 86 SER A O 1
ATOM 700 N N . LYS A 1 87 ? 10.394 3.250 -1.356 1.00 69.94 87 LYS A N 1
ATOM 701 C CA . LYS A 1 87 ? 9.355 4.060 -0.675 1.00 69.94 87 LYS A CA 1
ATOM 702 C C . LYS A 1 87 ? 7.938 3.459 -0.706 1.00 69.94 87 LYS A C 1
ATOM 704 O O . LYS A 1 87 ? 7.163 3.710 0.206 1.00 69.94 87 LYS A O 1
ATOM 709 N N . ALA A 1 88 ? 7.599 2.681 -1.737 1.00 68.56 88 ALA A N 1
ATOM 710 C CA . ALA A 1 88 ? 6.291 2.034 -1.866 1.00 68.56 88 ALA A CA 1
ATOM 711 C C . ALA A 1 88 ? 6.046 0.995 -0.755 1.00 68.56 88 ALA A C 1
ATOM 713 O O . ALA A 1 88 ? 4.988 1.008 -0.130 1.00 68.56 88 ALA A O 1
ATOM 714 N N . ARG A 1 89 ? 7.069 0.198 -0.423 1.00 71.12 89 ARG A N 1
ATOM 715 C CA . ARG A 1 89 ? 7.058 -0.756 0.701 1.00 71.12 89 ARG A CA 1
ATOM 716 C C . ARG A 1 89 ? 7.080 -0.104 2.082 1.00 71.12 89 ARG A C 1
ATOM 718 O O . ARG A 1 89 ? 6.918 -0.760 3.099 1.00 71.12 89 ARG A O 1
ATOM 725 N N . SER A 1 90 ? 7.324 1.198 2.134 1.00 73.50 90 SER A N 1
ATOM 726 C CA . SER A 1 90 ? 7.286 1.985 3.366 1.00 73.50 90 SER A CA 1
ATOM 727 C C . SER A 1 90 ? 5.961 2.729 3.541 1.00 73.50 90 SER A C 1
ATOM 729 O O . SER A 1 90 ? 5.800 3.448 4.531 1.00 73.50 90 SER A O 1
ATOM 731 N N . SER A 1 91 ? 5.045 2.618 2.571 1.00 80.69 91 SER A N 1
ATOM 732 C CA . SER A 1 91 ? 3.750 3.290 2.621 1.00 80.69 91 SER A CA 1
ATOM 733 C C . SER A 1 91 ? 2.857 2.670 3.692 1.00 80.69 91 SER A C 1
ATOM 735 O O . SER A 1 91 ? 2.866 1.459 3.897 1.00 80.69 91 SER A O 1
ATOM 737 N N . LEU A 1 92 ? 2.066 3.511 4.363 1.00 83.38 92 LEU A N 1
ATOM 738 C CA . LEU A 1 92 ? 1.146 3.053 5.401 1.00 83.38 92 LEU A CA 1
ATOM 739 C C . LEU A 1 92 ? 0.160 2.021 4.840 1.00 83.38 92 LEU A C 1
ATOM 741 O O . LEU A 1 92 ? -0.003 0.970 5.436 1.00 83.38 92 LEU A O 1
ATOM 745 N N . GLN A 1 93 ? -0.412 2.277 3.659 1.00 81.50 93 GLN A N 1
ATOM 746 C CA . GLN A 1 93 ? -1.379 1.382 3.015 1.00 81.50 93 GLN A CA 1
ATOM 747 C C . GLN A 1 93 ? -0.845 -0.043 2.813 1.00 81.50 93 GLN A C 1
ATOM 749 O O . GLN A 1 93 ? -1.570 -1.002 3.046 1.00 81.50 93 GLN A O 1
ATOM 754 N N . TYR A 1 94 ? 0.413 -0.177 2.388 1.00 83.31 94 TYR A N 1
ATOM 755 C CA . TYR A 1 94 ? 1.051 -1.480 2.200 1.00 83.31 94 TYR A CA 1
ATOM 756 C C . TYR A 1 94 ? 1.212 -2.222 3.531 1.00 83.31 94 TYR A C 1
ATOM 758 O O . TYR A 1 94 ? 0.809 -3.372 3.658 1.00 83.31 94 TYR A O 1
ATOM 766 N N . LEU A 1 95 ? 1.725 -1.526 4.548 1.00 88.44 95 LEU A N 1
ATOM 767 C CA . LEU A 1 95 ? 1.949 -2.111 5.869 1.00 88.44 95 LEU A CA 1
ATOM 768 C C . LEU A 1 95 ? 0.639 -2.445 6.603 1.00 88.44 95 LEU A C 1
ATOM 770 O O . LEU A 1 95 ? 0.606 -3.382 7.397 1.00 88.44 95 LEU A O 1
ATOM 774 N N . LEU A 1 96 ? -0.437 -1.693 6.345 1.00 89.75 96 LEU A N 1
ATOM 775 C CA . LEU A 1 96 ? -1.768 -1.998 6.871 1.00 89.75 96 LEU A CA 1
ATOM 776 C C . LEU A 1 96 ? -2.238 -3.369 6.388 1.00 89.75 96 LEU A C 1
ATOM 778 O O . LEU A 1 96 ? -2.644 -4.180 7.211 1.00 89.75 96 LEU A O 1
ATOM 782 N N . GLU A 1 97 ? -2.128 -3.657 5.090 1.00 85.25 97 GLU A N 1
ATOM 783 C CA . GLU A 1 97 ? -2.585 -4.932 4.523 1.00 85.25 97 GLU A CA 1
ATOM 784 C C . GLU A 1 97 ? -1.840 -6.133 5.130 1.00 85.25 97 GLU A C 1
ATOM 786 O O . GLU A 1 97 ? -2.460 -7.119 5.518 1.00 85.25 97 GLU A O 1
ATOM 791 N N . HIS A 1 98 ? -0.523 -6.013 5.312 1.00 86.12 98 HIS A N 1
ATOM 792 C CA . HIS A 1 98 ? 0.322 -7.070 5.881 1.00 86.12 98 HIS A CA 1
ATOM 793 C C . HIS A 1 98 ? -0.007 -7.413 7.333 1.00 86.12 98 HIS A C 1
ATOM 795 O O . HIS A 1 98 ? 0.091 -8.566 7.756 1.00 86.12 98 HIS A O 1
ATOM 801 N N . HIS A 1 99 ? -0.354 -6.398 8.125 1.00 90.81 99 HIS A N 1
ATOM 802 C CA . HIS A 1 99 ? -0.463 -6.537 9.573 1.00 90.81 99 HIS A CA 1
ATOM 803 C C . HIS A 1 99 ? -1.898 -6.475 10.095 1.00 90.81 99 HIS A C 1
ATOM 805 O O . HIS A 1 99 ? -2.103 -6.751 11.278 1.00 90.81 99 HIS A O 1
ATOM 811 N N . ARG A 1 100 ? -2.893 -6.184 9.243 1.00 92.12 100 ARG A N 1
ATOM 812 C CA . ARG A 1 100 ? -4.312 -6.119 9.624 1.00 92.12 100 ARG A CA 1
ATOM 813 C C . ARG A 1 100 ? -4.760 -7.392 10.335 1.00 92.12 100 ARG A C 1
ATOM 815 O O . ARG A 1 100 ? -5.190 -7.321 11.482 1.00 92.12 100 ARG A O 1
ATOM 822 N N . ALA A 1 101 ? -4.577 -8.556 9.713 1.00 89.69 101 ALA A N 1
ATOM 823 C CA . ALA A 1 101 ? -4.970 -9.832 10.316 1.00 89.69 101 ALA A CA 1
ATOM 824 C C . ALA A 1 101 ? -4.235 -10.109 11.642 1.00 89.69 101 ALA A C 1
ATOM 826 O O . ALA A 1 101 ? -4.841 -10.564 12.610 1.00 89.69 101 ALA A O 1
ATOM 827 N N . ALA A 1 102 ? -2.937 -9.802 11.717 1.00 90.50 102 ALA A N 1
ATOM 828 C CA . ALA A 1 102 ? -2.138 -10.032 12.920 1.00 90.50 102 ALA A CA 1
ATOM 829 C C . ALA A 1 102 ? -2.580 -9.150 14.102 1.00 90.50 102 ALA A C 1
ATOM 831 O O . ALA A 1 102 ? -2.659 -9.635 15.229 1.00 90.50 102 ALA A O 1
ATOM 832 N N . ILE A 1 103 ? -2.890 -7.875 13.848 1.00 92.31 103 ILE A N 1
ATOM 833 C CA . ILE A 1 103 ? -3.320 -6.918 14.878 1.00 92.31 103 ILE A CA 1
ATOM 834 C C . ILE A 1 103 ? -4.756 -7.202 15.332 1.00 92.31 103 ILE A C 1
ATOM 836 O O . ILE A 1 103 ? -5.017 -7.148 16.532 1.00 92.31 103 ILE A O 1
ATOM 840 N N . ILE A 1 104 ? -5.657 -7.568 14.413 1.00 90.81 104 ILE A N 1
ATOM 841 C CA . ILE A 1 104 ? -7.030 -7.973 14.760 1.00 90.81 104 ILE A CA 1
ATOM 842 C C . ILE A 1 104 ? -7.012 -9.210 15.668 1.00 90.81 104 ILE A C 1
ATOM 844 O O . ILE A 1 104 ? -7.708 -9.241 16.680 1.00 90.81 104 ILE A O 1
ATOM 848 N N . ASN A 1 105 ? -6.176 -10.205 15.351 1.00 92.06 105 ASN A N 1
ATOM 849 C CA . ASN A 1 105 ? -6.057 -11.425 16.154 1.00 92.06 105 ASN A CA 1
ATOM 850 C C . ASN A 1 105 ? -5.333 -11.204 17.495 1.00 92.06 105 ASN A C 1
ATOM 852 O O . ASN A 1 105 ? -5.572 -11.940 18.451 1.00 92.06 105 ASN A O 1
ATOM 856 N N . ASN A 1 106 ? -4.435 -10.216 17.583 1.00 92.69 106 ASN A N 1
ATOM 857 C CA . ASN A 1 106 ? -3.709 -9.887 18.807 1.00 92.69 106 ASN A CA 1
ATOM 858 C C . ASN A 1 106 ? -3.506 -8.371 18.963 1.00 92.69 106 ASN A C 1
ATOM 860 O O . ASN A 1 106 ? -2.490 -7.807 18.548 1.00 92.69 106 ASN A O 1
ATOM 864 N N . ARG A 1 107 ? -4.429 -7.723 19.680 1.00 89.44 107 ARG A N 1
ATOM 865 C CA . ARG A 1 107 ? -4.415 -6.270 19.933 1.00 89.44 107 ARG A CA 1
ATOM 866 C C . ARG A 1 107 ? -3.214 -5.786 20.767 1.00 89.44 107 ARG A C 1
ATOM 868 O O . ARG A 1 107 ? -2.846 -4.607 20.721 1.00 89.44 107 ARG A O 1
ATOM 875 N N . ASN A 1 108 ? -2.570 -6.693 21.503 1.00 92.12 108 ASN A N 1
ATOM 876 C CA . ASN A 1 108 ? -1.411 -6.397 22.348 1.00 92.12 108 ASN A CA 1
ATOM 877 C C . ASN A 1 108 ? -0.077 -6.468 21.596 1.00 92.12 108 ASN A C 1
ATOM 879 O O . ASN A 1 108 ? 0.975 -6.265 22.203 1.00 92.12 108 ASN A O 1
ATOM 883 N N . ILE A 1 109 ? -0.098 -6.733 20.286 1.00 93.19 109 ILE A N 1
ATOM 884 C CA . ILE A 1 109 ? 1.116 -6.745 19.478 1.00 93.19 109 ILE A CA 1
ATOM 885 C C . ILE A 1 109 ? 1.840 -5.395 19.564 1.00 93.19 109 ILE A C 1
ATOM 887 O O . ILE A 1 109 ? 1.272 -4.320 19.353 1.00 93.19 109 ILE A O 1
ATOM 891 N N . SER A 1 110 ? 3.121 -5.446 19.911 1.00 95.19 110 SER A N 1
ATOM 892 C CA . SER A 1 110 ? 3.955 -4.255 20.035 1.00 95.19 110 SER A CA 1
ATOM 893 C C . SER A 1 110 ? 4.447 -3.777 18.669 1.00 95.19 110 SER A C 1
ATOM 895 O O . SER A 1 110 ? 4.595 -4.552 17.723 1.00 95.19 110 SER A O 1
ATOM 897 N N . ALA A 1 111 ? 4.777 -2.487 18.571 1.00 94.94 111 ALA A N 1
ATOM 898 C CA . ALA A 1 111 ? 5.379 -1.934 17.358 1.00 94.94 111 ALA A CA 1
ATOM 899 C C . ALA A 1 111 ? 6.701 -2.643 17.000 1.00 94.94 111 ALA A C 1
ATOM 901 O O . ALA A 1 111 ? 6.953 -2.906 15.830 1.00 94.94 111 ALA A O 1
ATOM 902 N N . ALA A 1 112 ? 7.502 -3.039 17.994 1.00 95.19 112 ALA A N 1
ATOM 903 C CA . ALA A 1 112 ? 8.730 -3.803 17.769 1.00 95.19 112 ALA A CA 1
ATOM 904 C C . ALA A 1 112 ? 8.458 -5.194 17.162 1.00 95.19 112 ALA A C 1
ATOM 906 O O . ALA A 1 112 ? 9.182 -5.631 16.269 1.00 95.19 112 ALA A O 1
ATOM 907 N N . GLN A 1 113 ? 7.389 -5.871 17.595 1.00 95.06 113 GLN A N 1
ATOM 908 C CA . GLN A 1 113 ? 6.968 -7.142 16.999 1.00 95.06 113 GLN A CA 1
ATOM 909 C C . GLN A 1 113 ? 6.504 -6.958 15.553 1.00 95.06 113 GLN A C 1
ATOM 911 O O . GLN A 1 113 ? 6.887 -7.751 14.701 1.00 95.06 113 GLN A O 1
ATOM 916 N N . ILE A 1 114 ? 5.760 -5.890 15.251 1.00 94.25 114 ILE A N 1
ATOM 917 C CA . ILE A 1 114 ? 5.366 -5.550 13.874 1.00 94.25 114 ILE A CA 1
ATOM 918 C C . ILE A 1 114 ? 6.606 -5.330 12.992 1.00 94.25 114 ILE A C 1
ATOM 920 O O . ILE A 1 114 ? 6.688 -5.901 11.910 1.00 94.25 114 ILE A O 1
ATOM 924 N N . GLN A 1 115 ? 7.612 -4.584 13.467 1.00 94.31 115 GLN A N 1
ATOM 925 C CA . GLN A 1 115 ? 8.872 -4.416 12.727 1.00 94.31 115 GLN A CA 1
ATOM 926 C C . GLN A 1 115 ? 9.580 -5.751 12.462 1.00 94.31 115 GLN A C 1
ATOM 928 O O . GLN A 1 115 ? 10.107 -5.965 11.372 1.00 94.31 115 GLN A O 1
ATOM 933 N N . ALA A 1 116 ? 9.622 -6.636 13.462 1.00 92.12 116 ALA A N 1
ATOM 934 C CA . ALA A 1 116 ? 10.249 -7.944 13.325 1.00 92.12 116 ALA A CA 1
ATOM 935 C C . ALA A 1 116 ? 9.493 -8.832 12.327 1.00 92.12 116 ALA A C 1
ATOM 937 O O . ALA A 1 116 ? 10.127 -9.460 11.483 1.00 92.12 116 ALA A O 1
ATOM 938 N N . LEU A 1 117 ? 8.157 -8.840 12.382 1.00 92.31 117 LEU A N 1
ATOM 939 C CA . LEU A 1 117 ? 7.314 -9.558 11.426 1.00 92.31 117 LEU A CA 1
ATOM 940 C C . LEU A 1 117 ? 7.544 -9.055 10.002 1.00 92.31 117 LEU A C 1
ATOM 942 O O . LEU A 1 117 ? 7.809 -9.866 9.119 1.00 92.31 117 LEU A O 1
ATOM 946 N N . GLU A 1 118 ? 7.534 -7.736 9.795 1.00 89.81 118 GLU A N 1
ATOM 947 C CA . GLU A 1 118 ? 7.748 -7.139 8.473 1.00 89.81 118 GLU A CA 1
ATOM 948 C C . GLU A 1 118 ? 9.122 -7.511 7.895 1.00 89.81 118 GLU A C 1
ATOM 950 O O . GLU A 1 118 ? 9.256 -7.890 6.728 1.00 89.81 118 GLU A O 1
ATOM 955 N N . ARG A 1 119 ? 10.153 -7.492 8.745 1.00 87.62 119 ARG A N 1
ATOM 956 C CA . ARG A 1 119 ? 11.510 -7.880 8.356 1.00 87.62 119 ARG A CA 1
ATOM 957 C C . ARG A 1 119 ? 11.619 -9.362 8.002 1.00 87.62 119 ARG A C 1
ATOM 959 O O . ARG A 1 119 ? 12.320 -9.692 7.050 1.00 87.62 119 ARG A O 1
ATOM 966 N N . LEU A 1 120 ? 11.002 -10.244 8.786 1.00 87.38 120 LEU A N 1
ATOM 967 C CA . LEU A 1 120 ? 11.154 -11.695 8.637 1.00 87.38 120 LEU A CA 1
ATOM 968 C C . LEU A 1 120 ? 10.278 -12.272 7.522 1.00 87.38 120 LEU A C 1
ATOM 970 O O . LEU A 1 120 ? 10.718 -13.183 6.831 1.00 87.38 120 LEU A O 1
ATOM 974 N N . GLN A 1 121 ? 9.060 -11.758 7.354 1.00 84.88 121 GLN A N 1
ATOM 975 C CA . GLN A 1 121 ? 8.090 -12.288 6.393 1.00 84.88 121 GLN A CA 1
ATOM 976 C C . GLN A 1 121 ? 8.212 -11.625 5.020 1.00 84.88 121 GLN A C 1
ATOM 978 O O . GLN A 1 121 ? 8.080 -12.300 4.004 1.00 84.88 121 GLN A O 1
ATOM 983 N N . PHE A 1 122 ? 8.501 -10.321 4.985 1.00 79.62 122 PHE A N 1
ATOM 984 C CA . PHE A 1 122 ? 8.454 -9.523 3.756 1.00 79.62 122 PHE A CA 1
ATOM 985 C C . PHE A 1 122 ? 9.814 -8.934 3.362 1.00 79.62 122 PHE A C 1
ATOM 987 O O . PHE A 1 122 ? 9.903 -8.161 2.405 1.00 79.62 122 PHE A O 1
ATOM 994 N N . TYR A 1 123 ? 10.885 -9.288 4.087 1.00 79.00 123 TYR A N 1
ATOM 995 C CA . TYR A 1 123 ? 12.257 -8.812 3.856 1.00 79.00 123 TYR A CA 1
ATOM 996 C C . TYR A 1 123 ? 12.355 -7.282 3.752 1.00 79.00 123 TYR A C 1
ATOM 998 O O . TYR A 1 123 ? 13.189 -6.735 3.025 1.00 79.00 123 TYR A O 1
ATOM 1006 N N . ASN A 1 124 ? 11.481 -6.582 4.479 1.00 82.75 124 ASN A N 1
ATOM 1007 C CA . ASN A 1 124 ? 11.344 -5.137 4.430 1.00 82.75 124 ASN A CA 1
ATOM 1008 C C . ASN A 1 124 ? 11.720 -4.525 5.781 1.00 82.75 124 ASN A C 1
ATOM 1010 O O . ASN A 1 124 ? 11.299 -4.984 6.841 1.00 82.75 124 ASN A O 1
ATOM 1014 N N . SER A 1 125 ? 12.543 -3.479 5.746 1.00 85.38 125 SER A N 1
ATOM 1015 C CA . SER A 1 125 ? 12.986 -2.786 6.952 1.00 85.38 125 SER A CA 1
ATOM 1016 C C . SER A 1 125 ? 12.163 -1.519 7.147 1.00 85.38 125 SER A C 1
ATOM 1018 O O . SER A 1 125 ? 12.241 -0.587 6.344 1.00 85.38 125 SER A O 1
ATOM 1020 N N . ILE A 1 126 ? 11.382 -1.477 8.226 1.00 89.62 126 ILE A N 1
ATOM 1021 C CA . ILE A 1 126 ? 10.579 -0.312 8.611 1.00 89.62 126 ILE A CA 1
ATOM 1022 C C . ILE A 1 126 ? 11.066 0.278 9.934 1.00 89.62 126 ILE A C 1
ATOM 1024 O O . ILE A 1 126 ? 11.569 -0.429 10.810 1.00 89.62 126 ILE A O 1
ATOM 1028 N N . SER A 1 127 ? 10.898 1.589 10.100 1.00 90.94 127 SER A N 1
ATOM 1029 C CA . SER A 1 127 ? 11.182 2.280 11.362 1.00 90.94 127 SER A CA 1
ATOM 1030 C C . SER A 1 127 ? 10.140 1.966 12.440 1.00 90.94 127 SER A C 1
ATOM 1032 O O . SER A 1 127 ? 8.997 1.606 12.147 1.00 90.94 127 SER A O 1
ATOM 1034 N N . TYR A 1 128 ? 10.517 2.177 13.703 1.00 93.69 128 TYR A N 1
ATOM 1035 C CA . TYR A 1 128 ? 9.626 1.962 14.846 1.00 93.69 128 TYR A CA 1
ATOM 1036 C C . TYR A 1 128 ? 8.366 2.824 14.744 1.00 93.69 128 TYR A C 1
ATOM 1038 O O . TYR A 1 128 ? 7.253 2.343 14.947 1.00 93.69 128 TYR A O 1
ATOM 1046 N N . LEU A 1 129 ? 8.528 4.091 14.348 1.00 93.38 129 LEU A N 1
ATOM 1047 C CA . LEU A 1 129 ? 7.413 5.020 14.189 1.00 93.38 129 LEU A CA 1
ATOM 1048 C C . LEU A 1 129 ? 6.437 4.576 13.088 1.00 93.38 129 LEU A C 1
ATOM 1050 O O . LEU A 1 129 ? 5.234 4.783 13.229 1.00 93.38 129 LEU A O 1
ATOM 1054 N N . GLN A 1 130 ? 6.919 3.949 12.010 1.00 92.50 130 GLN A N 1
ATOM 1055 C CA . GLN A 1 130 ? 6.037 3.384 10.981 1.00 92.50 130 GLN A CA 1
ATOM 1056 C C . GLN A 1 130 ? 5.217 2.222 11.534 1.00 92.50 130 GLN A C 1
ATOM 1058 O O . GLN A 1 130 ? 3.998 2.233 11.392 1.00 92.50 130 GLN A O 1
ATOM 1063 N N . ALA A 1 131 ? 5.858 1.273 12.219 1.00 94.50 131 ALA A N 1
ATOM 1064 C CA . ALA A 1 131 ? 5.160 0.156 12.852 1.00 94.50 131 ALA A CA 1
ATOM 1065 C C . ALA A 1 131 ? 4.133 0.627 13.894 1.00 94.50 131 ALA A C 1
ATOM 1067 O O . ALA A 1 131 ? 3.010 0.127 13.944 1.00 94.50 131 ALA A O 1
ATOM 1068 N N . TYR A 1 132 ? 4.485 1.646 14.683 1.00 95.12 132 TYR A N 1
ATOM 1069 C CA . TYR A 1 132 ? 3.562 2.283 15.617 1.00 95.12 132 TYR A CA 1
ATOM 1070 C C . TYR A 1 132 ? 2.347 2.886 14.899 1.00 95.12 132 TYR A C 1
ATOM 1072 O O . TYR A 1 132 ? 1.215 2.621 15.294 1.00 95.12 132 TYR A O 1
ATOM 1080 N N . ARG A 1 133 ? 2.557 3.651 13.819 1.00 94.88 133 ARG A N 1
ATOM 1081 C CA . ARG A 1 133 ? 1.466 4.255 13.033 1.00 94.88 133 ARG A CA 1
ATOM 1082 C C . ARG A 1 133 ? 0.537 3.210 12.417 1.00 94.88 133 ARG A C 1
ATOM 1084 O O . ARG A 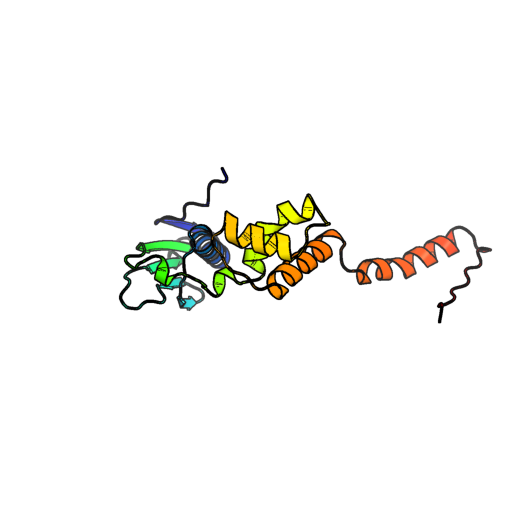1 133 ? -0.670 3.407 12.448 1.00 94.88 133 ARG A O 1
ATOM 1091 N N . VAL A 1 134 ? 1.086 2.110 11.902 1.00 94.81 134 VAL A N 1
ATOM 1092 C CA . VAL A 1 134 ? 0.310 0.975 11.371 1.00 94.81 134 VAL A CA 1
ATOM 1093 C C . VAL A 1 134 ? -0.595 0.398 12.453 1.00 94.81 134 VAL A C 1
ATOM 1095 O O . VAL A 1 134 ? -1.797 0.266 12.242 1.00 94.81 134 VAL A O 1
ATOM 1098 N N . ARG A 1 135 ? -0.034 0.136 13.640 1.00 95.31 135 ARG A N 1
ATOM 1099 C CA . ARG A 1 135 ? -0.799 -0.349 14.792 1.00 95.31 135 ARG A CA 1
ATOM 1100 C C . ARG A 1 135 ? -1.939 0.600 15.160 1.00 95.31 135 ARG A C 1
ATOM 1102 O O . ARG A 1 135 ? -3.066 0.147 15.308 1.00 95.31 135 ARG A O 1
ATOM 1109 N N . GLN A 1 136 ? -1.653 1.896 15.297 1.00 94.06 136 GLN A N 1
ATOM 1110 C CA . GLN A 1 136 ? -2.660 2.893 15.679 1.00 94.06 136 GLN A CA 1
ATOM 1111 C C . GLN A 1 136 ? -3.779 3.016 14.646 1.00 94.06 136 GLN A C 1
ATOM 1113 O O . GLN A 1 136 ? -4.942 3.089 15.019 1.00 94.06 136 GLN A O 1
ATOM 1118 N N . ALA A 1 137 ? -3.439 3.002 13.358 1.00 93.12 137 ALA A N 1
ATOM 1119 C CA . ALA A 1 137 ? -4.427 3.087 12.292 1.00 93.12 137 ALA A CA 1
ATOM 1120 C C . ALA A 1 137 ? -5.390 1.886 12.291 1.00 93.12 137 ALA A C 1
ATOM 1122 O O . ALA A 1 137 ? -6.587 2.087 12.126 1.00 93.12 137 ALA A O 1
ATOM 1123 N N . ILE A 1 138 ? -4.896 0.667 12.537 1.00 93.19 138 ILE A N 1
ATOM 1124 C CA . ILE A 1 138 ? -5.757 -0.528 12.618 1.00 93.19 138 ILE A CA 1
ATOM 1125 C C . ILE A 1 138 ? -6.596 -0.522 13.898 1.00 93.19 138 ILE A C 1
ATOM 1127 O O . ILE A 1 138 ? -7.774 -0.848 13.845 1.00 93.19 138 ILE A O 1
ATOM 1131 N N . ILE A 1 139 ? -6.025 -0.118 15.038 1.00 92.44 139 ILE A N 1
ATOM 1132 C CA . ILE A 1 139 ? -6.789 0.011 16.289 1.00 92.44 139 ILE A CA 1
ATOM 1133 C C . ILE A 1 139 ? -7.932 1.019 16.118 1.00 92.44 139 ILE A C 1
ATOM 1135 O O . ILE A 1 139 ? -9.058 0.719 16.491 1.00 92.44 139 ILE A O 1
ATOM 1139 N N . LEU A 1 140 ? -7.665 2.168 15.495 1.00 90.94 140 LEU A N 1
ATOM 1140 C CA . LEU A 1 140 ? -8.685 3.176 15.209 1.00 90.94 140 LEU A CA 1
ATOM 1141 C C . LEU A 1 140 ? -9.770 2.655 14.251 1.00 90.94 140 LEU A C 1
ATOM 1143 O O . LEU A 1 140 ? -10.943 2.944 14.446 1.00 90.94 140 LEU A O 1
ATOM 1147 N N . GLU A 1 141 ? -9.393 1.871 13.235 1.00 89.81 141 GLU A N 1
ATOM 1148 C CA . GLU A 1 141 ? -10.350 1.210 12.334 1.00 89.81 141 GLU A CA 1
ATOM 1149 C C . GLU A 1 141 ? -11.258 0.223 13.090 1.00 89.81 141 GLU A C 1
ATOM 1151 O O . GLU A 1 141 ? -12.442 0.125 12.782 1.00 89.81 141 GLU A O 1
ATOM 1156 N N . MET A 1 142 ? -10.718 -0.489 14.085 1.00 87.50 142 MET A N 1
ATOM 1157 C CA . MET A 1 142 ? -11.467 -1.454 14.898 1.00 87.50 142 MET A CA 1
ATOM 1158 C C . MET A 1 142 ? -12.377 -0.791 15.936 1.00 87.50 142 MET A C 1
ATOM 1160 O O . MET A 1 142 ? -13.511 -1.227 16.117 1.00 87.50 142 MET A O 1
ATOM 1164 N N . ASP A 1 143 ? -11.869 0.219 16.640 1.00 87.25 143 ASP A N 1
ATOM 1165 C CA . ASP A 1 143 ? -12.577 0.862 17.752 1.00 87.25 143 ASP A CA 1
ATOM 1166 C C . ASP A 1 143 ? -13.568 1.935 17.271 1.00 87.25 143 ASP A C 1
ATOM 1168 O O . ASP A 1 143 ? -14.473 2.319 18.012 1.00 87.25 143 ASP A O 1
ATOM 1172 N N . GLY A 1 144 ? -13.407 2.415 16.035 1.00 81.81 144 GLY A N 1
ATOM 1173 C CA . GLY A 1 144 ? -14.107 3.590 15.534 1.00 81.81 144 GLY A CA 1
ATOM 1174 C C . GLY A 1 144 ? -13.514 4.889 16.082 1.00 81.81 144 GLY A C 1
ATOM 1175 O O . GLY A 1 144 ? -12.586 4.902 16.897 1.00 81.81 144 GLY A O 1
ATOM 1176 N N . TYR A 1 145 ? -14.034 6.020 15.610 1.00 81.25 145 TYR A N 1
ATOM 1177 C CA . TYR A 1 145 ? -13.601 7.311 16.124 1.00 81.25 145 TYR A CA 1
ATOM 1178 C C . TYR A 1 145 ? -14.271 7.577 17.465 1.00 81.25 145 TYR A C 1
ATOM 1180 O O . TYR A 1 145 ? -15.489 7.521 17.587 1.00 81.25 145 TYR A O 1
ATOM 1188 N N . GLU A 1 146 ? -13.480 7.959 18.464 1.00 73.19 146 GLU A N 1
ATOM 1189 C CA . GLU A 1 146 ? -14.001 8.308 19.789 1.00 73.19 146 GLU A CA 1
ATOM 1190 C C . GLU A 1 146 ? -15.088 9.399 19.710 1.00 73.19 146 GLU A C 1
ATOM 1192 O O . GLU A 1 146 ? -16.091 9.345 20.418 1.00 73.19 146 GLU A O 1
ATOM 1197 N N . GLY A 1 147 ? -14.938 10.344 18.772 1.00 75.00 147 GLY A N 1
ATOM 1198 C CA . GLY A 1 147 ? -15.928 11.384 18.475 1.00 75.00 147 GLY A CA 1
ATOM 1199 C C . GLY A 1 147 ? -17.310 10.851 18.078 1.00 75.00 147 GLY A C 1
ATOM 1200 O O . GLY A 1 147 ? -18.317 11.464 18.435 1.00 75.00 147 GLY A O 1
ATOM 1201 N N . ASP A 1 148 ? -17.374 9.694 17.415 1.00 79.44 148 ASP A N 1
ATOM 1202 C CA . ASP A 1 148 ? -18.638 9.077 17.003 1.00 79.44 148 ASP A CA 1
ATOM 1203 C C . ASP A 1 148 ? -19.426 8.576 18.222 1.00 79.44 148 ASP A C 1
ATOM 1205 O O . ASP A 1 148 ? -20.652 8.674 18.254 1.00 79.44 148 ASP A O 1
ATOM 1209 N N . CYS A 1 149 ? -18.739 8.133 19.281 1.00 73.88 149 CYS A N 1
ATOM 1210 C CA . CYS A 1 149 ? -19.377 7.756 20.543 1.00 73.88 149 CYS A CA 1
ATOM 1211 C C . CYS A 1 149 ? -20.022 8.968 21.235 1.00 73.88 149 CYS A C 1
ATOM 1213 O O . CYS A 1 149 ? -21.139 8.871 21.746 1.00 73.88 149 CYS A O 1
ATOM 1215 N N . PHE A 1 150 ? -19.353 10.127 21.216 1.00 80.62 150 PHE A N 1
ATOM 1216 C CA . PHE A 1 150 ? -19.886 11.365 21.798 1.00 80.62 150 PHE A CA 1
ATOM 1217 C C . PHE A 1 150 ? -21.088 11.913 21.018 1.00 80.62 150 PHE A C 1
ATOM 1219 O O . PHE A 1 150 ? -21.996 12.493 21.619 1.00 80.62 150 PHE A O 1
ATOM 1226 N N . ALA A 1 151 ? -21.140 11.694 19.700 1.00 83.38 151 ALA A N 1
ATOM 1227 C CA . ALA A 1 151 ? -22.261 12.111 18.860 1.00 83.38 151 ALA A CA 1
ATOM 1228 C C . ALA A 1 151 ? -23.593 11.429 19.238 1.00 83.38 151 ALA A C 1
ATOM 1230 O O . ALA A 1 151 ? -24.658 11.976 18.961 1.00 83.38 151 ALA A O 1
ATOM 1231 N N . LEU A 1 152 ? -23.550 10.277 19.921 1.00 82.69 152 LEU A N 1
ATOM 1232 C CA . LEU A 1 152 ? -24.737 9.543 20.378 1.00 82.69 152 LEU A CA 1
ATOM 1233 C C . LEU A 1 152 ? -25.340 10.101 21.678 1.00 82.69 152 LEU A C 1
ATOM 1235 O O . LEU A 1 152 ? -26.491 9.797 22.012 1.00 82.69 152 LEU A O 1
ATOM 1239 N N . PHE A 1 153 ? -24.593 10.917 22.429 1.00 85.62 153 PHE A N 1
ATOM 1240 C CA . PHE A 1 153 ? -25.045 11.419 23.727 1.00 85.62 153 PHE A CA 1
ATOM 1241 C C . PHE A 1 153 ? -26.298 12.300 23.674 1.00 85.62 153 PHE A C 1
ATOM 1243 O O . PHE A 1 153 ? -27.175 12.081 24.512 1.00 85.62 153 PHE A O 1
ATOM 1250 N N . PRO A 1 154 ? -26.462 13.248 22.730 1.00 86.94 154 PRO A N 1
ATOM 1251 C CA . PRO A 1 154 ? -27.660 14.085 22.681 1.00 86.94 154 PRO A CA 1
ATOM 1252 C C . PRO A 1 154 ? -28.956 13.273 22.555 1.00 86.94 154 PRO A C 1
ATOM 1254 O O . PRO A 1 154 ? -29.888 13.472 23.336 1.00 86.94 154 PRO A O 1
ATOM 1257 N N . GLU A 1 155 ? -29.003 12.310 21.630 1.00 85.19 155 GLU A N 1
ATOM 1258 C CA . GLU A 1 155 ? -30.167 11.434 21.448 1.00 85.19 155 GLU A CA 1
ATOM 1259 C C . GLU A 1 155 ? -30.388 10.509 22.650 1.00 85.19 155 GLU A C 1
ATOM 1261 O O . GLU A 1 155 ? -31.521 10.266 23.071 1.00 85.19 155 GLU A O 1
ATOM 1266 N N . TYR A 1 156 ? -29.308 9.984 23.233 1.00 84.50 156 TYR A N 1
ATOM 1267 C CA . TYR A 1 156 ? -29.390 9.165 24.439 1.00 84.50 156 TYR A CA 1
ATOM 1268 C C . TYR A 1 156 ? -29.992 9.943 25.622 1.00 84.50 156 TYR A C 1
ATOM 1270 O O . TYR A 1 156 ? -30.920 9.454 26.268 1.00 84.50 156 TYR A O 1
ATOM 1278 N N . ILE A 1 157 ? -29.556 11.187 25.844 1.00 85.25 157 ILE A N 1
ATOM 1279 C CA . ILE A 1 157 ? -30.100 12.078 26.881 1.00 85.25 157 ILE A CA 1
ATOM 1280 C C . ILE A 1 157 ? -31.588 12.362 26.638 1.00 85.25 157 ILE A C 1
ATOM 1282 O O . ILE A 1 157 ? -32.375 12.349 27.587 1.00 85.25 157 ILE A O 1
ATOM 1286 N N . GLN A 1 158 ? -31.998 12.602 25.388 1.00 85.56 158 GLN A N 1
ATOM 1287 C CA . GLN A 1 158 ? -33.411 12.813 25.056 1.00 85.56 158 GLN A CA 1
ATOM 1288 C C . GLN A 1 158 ? -34.271 11.588 25.389 1.00 85.56 158 GLN A C 1
ATOM 1290 O O . GLN A 1 158 ? -35.336 11.740 25.986 1.00 85.56 158 GLN A O 1
ATOM 1295 N N . ARG A 1 159 ? -33.793 10.375 25.076 1.00 85.62 159 ARG A N 1
ATOM 1296 C CA . ARG A 1 159 ? -34.494 9.125 25.416 1.00 85.62 159 ARG A CA 1
ATOM 1297 C C . ARG A 1 159 ? -34.635 8.922 26.923 1.00 85.62 159 ARG A C 1
ATOM 1299 O O . ARG A 1 159 ? -35.714 8.550 27.373 1.00 85.62 159 ARG A O 1
ATOM 1306 N N . ILE A 1 160 ? -33.593 9.224 27.700 1.00 83.69 160 ILE A N 1
ATOM 1307 C CA . ILE A 1 160 ? -33.654 9.158 29.169 1.00 83.69 160 ILE A CA 1
ATOM 1308 C C . ILE A 1 160 ? -34.738 10.101 29.704 1.00 83.69 160 ILE A C 1
ATOM 1310 O O . ILE A 1 160 ? -35.597 9.661 30.467 1.00 83.69 160 ILE A O 1
ATOM 1314 N N . LYS A 1 161 ? -34.744 11.366 29.258 1.00 79.19 161 LYS A N 1
ATOM 1315 C CA . LYS A 1 161 ? -35.748 12.365 29.670 1.00 79.19 161 LYS A CA 1
ATOM 1316 C C . LYS A 1 161 ? -37.177 11.970 29.290 1.00 79.19 161 LYS A C 1
ATOM 1318 O O . LYS A 1 161 ? -38.103 12.275 30.029 1.00 79.19 161 LYS A O 1
ATOM 1323 N N . ALA A 1 162 ? -37.359 11.318 28.140 1.00 80.69 162 ALA A N 1
ATOM 1324 C CA . ALA A 1 162 ? -38.668 10.858 27.684 1.00 80.69 162 ALA A CA 1
ATOM 1325 C C . ALA A 1 162 ? -39.177 9.626 28.456 1.00 80.69 162 ALA A C 1
ATOM 1327 O O . ALA A 1 162 ? -40.385 9.445 28.568 1.00 80.69 162 ALA A O 1
ATOM 1328 N N . SER A 1 163 ? -38.274 8.781 28.970 1.00 81.81 163 SER A N 1
ATOM 1329 C CA . SER A 1 163 ? -38.642 7.569 29.716 1.00 81.81 163 SER A CA 1
ATOM 1330 C C . SER A 1 163 ? -39.138 7.846 31.139 1.00 81.81 163 SER A C 1
ATOM 1332 O O . SER A 1 163 ? -40.016 7.135 31.617 1.00 81.81 163 SER A O 1
ATOM 1334 N N . ASP A 1 164 ? -38.606 8.880 31.796 1.00 74.62 164 ASP A N 1
ATOM 1335 C CA . ASP A 1 164 ? -39.037 9.313 33.125 1.00 74.62 164 ASP A CA 1
ATOM 1336 C C . ASP A 1 164 ? -38.803 10.823 33.280 1.00 74.62 164 ASP A C 1
ATOM 1338 O O . ASP A 1 164 ? -37.669 11.310 33.262 1.00 74.62 164 ASP A O 1
ATOM 1342 N N . SER A 1 165 ? -39.893 11.575 33.439 1.00 68.62 165 SER A N 1
ATOM 1343 C CA . SER A 1 165 ? -39.874 13.032 33.591 1.00 68.62 165 SER A CA 1
ATOM 1344 C C . SER A 1 165 ? -39.284 13.508 34.924 1.00 68.62 165 SER A C 1
ATOM 1346 O O . SER A 1 165 ? -38.967 14.690 35.047 1.00 68.62 165 SER A O 1
ATOM 1348 N N . ASN A 1 166 ? -39.123 12.617 35.910 1.00 72.00 166 ASN A N 1
ATOM 1349 C CA . ASN A 1 166 ? -38.496 12.923 37.200 1.00 72.00 166 ASN A CA 1
ATOM 1350 C C . ASN A 1 166 ? -36.997 12.595 37.239 1.00 72.00 166 ASN A C 1
ATOM 1352 O O . ASN A 1 166 ? -36.350 12.814 38.266 1.00 72.00 166 ASN A O 1
ATOM 1356 N N . ASN A 1 167 ? -36.429 12.082 36.147 1.00 67.25 167 ASN A N 1
ATOM 1357 C CA . ASN A 1 167 ? -35.035 11.669 36.124 1.00 67.25 167 ASN A CA 1
ATOM 1358 C C . ASN A 1 167 ? -34.104 12.897 36.148 1.00 67.25 167 ASN A C 1
ATOM 1360 O O . ASN A 1 167 ? -34.075 13.695 35.207 1.00 67.25 167 ASN A O 1
ATOM 1364 N N . GLN A 1 168 ? -33.338 13.065 37.228 1.00 69.50 168 GLN A N 1
ATOM 1365 C CA . GLN A 1 168 ? -32.361 14.148 37.372 1.00 69.50 168 GLN A CA 1
ATOM 1366 C C . GLN A 1 168 ? -30.962 13.635 37.023 1.00 69.50 168 GLN A C 1
ATOM 1368 O O . GLN A 1 168 ? -30.468 12.694 37.637 1.00 69.50 168 GLN A O 1
ATOM 1373 N N . VAL A 1 169 ? -30.303 14.270 36.049 1.00 65.25 169 VAL A N 1
ATOM 1374 C CA . VAL A 1 169 ? -28.939 13.915 35.628 1.00 65.25 169 VAL A CA 1
ATOM 1375 C C . VAL A 1 169 ? -28.007 15.085 35.923 1.00 65.25 169 VAL A C 1
ATOM 1377 O O . VAL A 1 169 ? -28.168 16.165 35.356 1.00 65.25 169 VAL A O 1
ATOM 1380 N N . LEU A 1 170 ? -27.028 14.869 36.804 1.00 65.75 170 LEU A N 1
ATOM 1381 C CA . LEU A 1 170 ? -25.978 15.835 37.119 1.00 65.75 170 LEU A CA 1
ATOM 1382 C C . LEU A 1 170 ? -24.720 15.483 36.313 1.00 65.75 170 LEU A C 1
ATOM 1384 O O . LEU A 1 170 ? -24.132 14.423 36.510 1.00 65.75 170 LEU A O 1
ATOM 1388 N N . LEU A 1 171 ? -24.305 16.366 35.405 1.00 59.06 171 LEU A N 1
ATOM 1389 C CA . LEU A 1 171 ? -23.034 16.241 34.691 1.00 59.06 171 LEU A CA 1
ATOM 1390 C C . LEU A 1 171 ? -21.974 17.043 35.445 1.00 59.06 171 LEU A C 1
ATOM 1392 O O . LEU A 1 171 ? -22.037 18.270 35.485 1.00 59.06 171 LEU A O 1
ATOM 1396 N N . GLN A 1 172 ? -21.009 16.352 36.044 1.00 61.47 172 GLN A N 1
ATOM 1397 C CA . GLN A 1 172 ? -19.823 16.971 36.628 1.00 61.47 172 GLN A CA 1
ATOM 1398 C C . GLN A 1 172 ? -18.600 16.586 35.802 1.00 61.47 172 GLN A C 1
ATOM 1400 O O . GLN A 1 172 ? -18.347 15.408 35.556 1.00 61.47 172 GLN A O 1
ATOM 1405 N N . THR A 1 173 ? -17.835 17.585 35.375 1.00 53.59 173 THR A N 1
ATOM 1406 C CA . THR A 1 173 ? -16.498 17.375 34.822 1.00 53.59 173 THR A CA 1
ATOM 1407 C C . THR A 1 173 ? -15.521 17.248 35.979 1.00 53.59 173 THR A C 1
ATOM 1409 O O . THR A 1 173 ? -15.435 18.156 36.806 1.00 53.59 173 THR A O 1
ATOM 1412 N N . VAL A 1 174 ? -14.799 16.131 36.047 1.00 57.72 174 VAL A N 1
ATOM 1413 C CA . VAL A 1 174 ? -13.713 15.962 37.015 1.00 57.72 174 VAL A CA 1
ATOM 1414 C C . VAL A 1 174 ? -12.552 16.838 36.543 1.00 57.72 174 VAL A C 1
ATO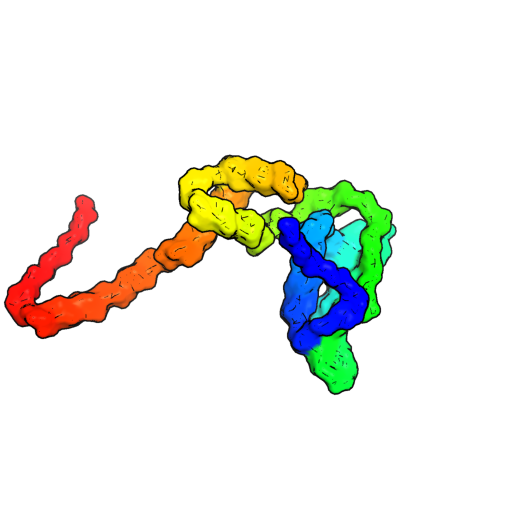M 1416 O O . VAL A 1 174 ? -11.964 16.564 3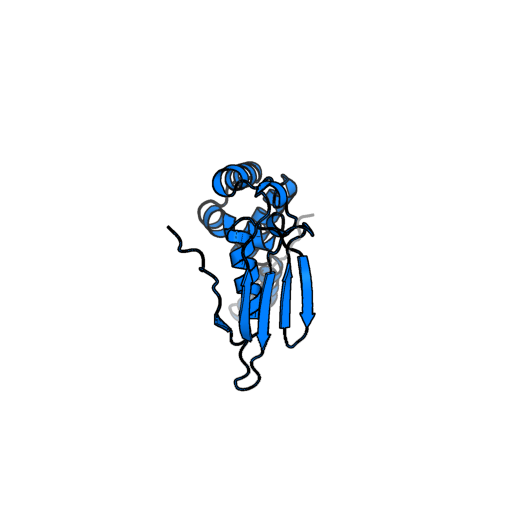5.498 1.00 57.72 174 VAL A O 1
ATOM 1419 N N . THR A 1 175 ? -12.312 17.937 37.255 1.00 48.22 175 THR A N 1
ATOM 1420 C CA . THR A 1 175 ? -11.156 18.833 37.077 1.00 48.22 175 THR A CA 1
ATOM 1421 C C . THR A 1 175 ? -9.937 18.314 37.809 1.00 48.22 175 THR A C 1
ATOM 1423 O O . THR A 1 175 ? -10.126 17.881 38.970 1.00 48.22 175 THR A O 1
#

Sequence (175 aa):
MDNGLELKLGDSFQTLIEARNAINRYQLDNGLSYKVYKSDSTRYIITCRNTACDFKIRASKTRKDLYFVVTIFVLHTCSPITHYNSKARSSLQYLLEHHRAAIINNRNISAAQIQALERLQFYNSISYLQAYRVRQAIILEMDGYEGDCFALFPEYIQRIKASDSNNQVLLQTVT

=== Feature glossary ===
The record interleaves many kinds of information about one protein. Here is each kind framed as the question it answers.

Q: What does the local fold look like, residue by residue?
A: The Foldseek 3Di string encodes local tertiary geometry as a 20-letter alphabet — one character per residue — derived from the relative positions of nearby Cα atoms. Unlike the amino-acid sequence, 3Di is a direct function of the 3D structure, so two proteins with the same fold have similar 3Di strings even at low sequence identity.

Q: Which residues are in helices, strands, or loops?
A: The SS8 string is DSSP's per-residue secondary-structure call. α-helix (H) means an i→i+4 H-bond ladder; β-strand (E) means the residue participates in a β-sheet; 3₁₀ (G) and π (I) are tighter and wider helices; T/S are turns/bends; '-' is loop.

Q: How big and how compact is the whole molecule?
A: Radius of gyration (Rg) is the root-mean-square distance of Cα atoms from their centroid — a single number for overall size and compactness. A globular domain of N residues has Rg ≈ 2.2·N^0.38 Å; an extended or disordered chain has a much larger Rg. The Cα contact count is the number of residue pairs whose Cα atoms are within 8 Å and are more than four positions apart in sequence — a standard proxy for tertiary packing density. The bounding box is the smallest axis-aligned box enclosing all Cα atoms.

Q: Where is each backbone atom in 3D?
A: Structure coordinates are given as an mmCIF _atom_site loop: one row per atom with element, residue name, chain id, sequence number, and x/y/z position in Å. Only the four main-chain atoms per residue are included here; side chains are omitted to keep the record compact.

Q: What is the amino-acid chain?
A: Primary structure: the covalent order of the twenty standard amino acids along the backbone. Two proteins with the same sequence will (almost always) fold to the same structure; two with 30% identity often share a fold but not the details.

Q: What if only a Cα trace is available?
A: Three-state secondary structure (P-SEA) collapses the eight DSSP classes into helix (a), strand (b), and coil (c). P-SEA assigns these from Cα geometry alone — distances and angles — without requiring backbone oxygens, so it works on any Cα trace.

Q: What family and function is it annotated with?
A: Database cross-references. InterPro integrates a dozen domain/family signature databases into unified entries with residue-range hits. GO terms attach function/process/location labels with evidence codes. CATH codes position the fold in a four-level structural taxonomy. Organism is the NCBI-taxonomy species name.

Q: How confident is the AlphaFold model at each residue?
A: pLDDT is the predicted lDDT-Cα score: AlphaFold's confidence that the local environment of each residue (all inter-atomic distances within 15 Å) is correctly placed. It is a per-residue number between 0 and 100, with higher meaning more reliable.

Q: How mobile is each atom in the crystal?
A: B-factor (Debye–Waller factor) reflects atomic displacement in the crystal lattice. It is an experimental observable (units Å²), not a prediction; low values mean the atom is pinned down, high values mean it moves or is heterogeneous across the crystal.

Q: Which residues are buried vs exposed?
A: SASA measures how much of the protein is reachable by solvent. I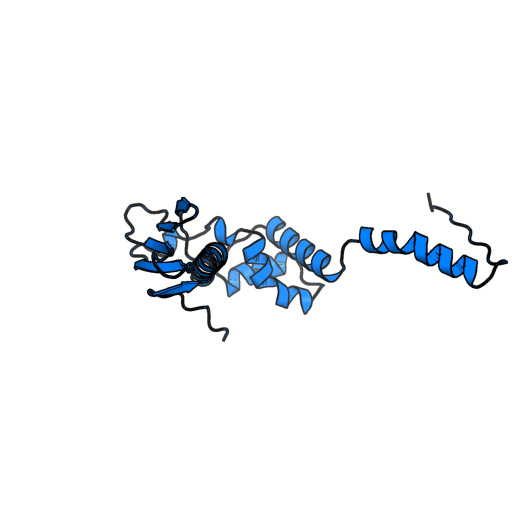t is computed by rolling a water-sized probe over the atomic surface and summing the exposed area (Å²). Per-residue SASA distinguishes core (buried, low SASA) from surface (exposed, high SASA) residues; total SASA is a whole-molecule size measure.

Q: What do the diagnostic plots show?
A: Plot images: a contact map (which residues are close in 3D, as an N×N binary image), a Ramachandran scatter (backbone torsion angles, revealing secondary-structure composition at a glance), and — for AlphaFold structures — a PAE heatmap (pairwise prediction confidence).

Q: What known structures does this most resemble?
A: The Foldseek neighbor list gives the closest experimentally determined structures in the PDB, ranked by structural alignment. TM-score near 1 means near-identical fold; near 0.3 means only rough topology match. This is how one finds what a novel AlphaFold prediction most resembles in the solved-structure universe.

Q: Are the domains correctly placed relative to each other?
A: Predicted aligned error is AlphaFold's pairwise confidence. Unlike pLDDT (per-residue), PAE is per-residue-pair and captures whether two parts of the structure are correctly placed relative to each other. Units are ångströms of expected positional error.

Q: What do the rendered images show?
A: Structure images are PyMOL renders from six orthogonal camera directions. Cartoon representation draws helices as coils and strands as arrows; sticks shows the backbone as bonds; surface shows the solvent-excluded envelope. Rainbow coloring maps sequence position to hue (blue→red, N→C); chain coloring assigns a distinct color per polypeptide.

Q: What are the backbone torsion angles?
A: φ (phi) and ψ (psi) are the two rotatable backbone dihedrals per residue: φ is the C(i-1)–N–Cα–C torsion, ψ is the N–Cα–C–N(i+1) torsion, both in degrees on (−180°, 180°]. α-helical residues cluster near (−60°, −45°); β-strand residues near (−120°, +130°). A Ramachandran plot is simply a scatter of (φ, ψ) for every residue.